Protein AF-A0A4Y2IKS1-F1 (afdb_monomer)

Secondary structure (DSSP, 8-state):
------HHHHHHHHHHHHHHHHHHHS-SS------PPPTT--HHHHHHHHHHHHHHHHHHHS--HHHHHHHHHHHHHHHHHHHHHHHHHHHHHHHT--TT--HHHHHHTTS-HHHHHHHS---HHHH--SSHHHHHHHHHHHHHHHHHHHS-SS---------TT--HHHHHHHHHHHHHHHHHHHS--HHHHHHHHHHHHHHHHHTT-

Foldseek 3Di:
DDDPPDVVNVVVVVVVVVVVVCPVPPPPDDPPQDPDDDQLCDPQLVVLVVQLVVLVVVCVVPVDPVSVVSNVVSVVSSVVSSVVSVVVSVVVVVVVDDPPQDPVNVQVVVWPVVQLCVQLDQDPVLQPDPDNVSSVVSNVVSNVVSCVSTRDPDDPPPPPPQDPLCDPQLVVLVVQLVVLVVVCVVPVDPVSVVSNVVSVVSSVVSSVD

Sequence (209 aa):
MVRTADITEAVQNVVDCLRDAADNTIPKCSPRLRKVRRPWWNEACRDSRRGEKKRWNIFRRYPTTENHVAFKRSKALARCIRRRSQRESWINFVSSITSSTSSKQLWTKRADWGSFMQLADITESMVSTADITEAVQNVVDCLNNAAENTIPKCSPRLRKFRRPWWNVACRDSRREEKRLWNIFRRYPTTENHVAFKRAKALARRIRRR

pLDDT: mean 80.33, std 14.25, range [37.91, 97.62]

Organism: Araneus ventricosus (NCBI:txid182803)

Structure (mmCIF, N/CA/C/O backbone):
data_AF-A0A4Y2IKS1-F1
#
_entry.id   AF-A0A4Y2IKS1-F1
#
loop_
_atom_site.group_PDB
_atom_site.id
_atom_site.type_symbol
_atom_site.label_atom_id
_atom_site.label_alt_id
_atom_site.label_comp_id
_atom_site.label_asym_id
_atom_site.label_entity_id
_atom_site.label_seq_id
_atom_site.pdbx_PDB_ins_code
_atom_site.Cartn_x
_atom_site.Cartn_y
_atom_site.Cartn_z
_atom_site.occupancy
_atom_site.B_iso_or_equiv
_atom_site.auth_seq_id
_atom_site.auth_comp_id
_atom_site.auth_asym_id
_atom_site.auth_atom_id
_atom_site.pdbx_PDB_model_num
ATOM 1 N N . MET A 1 1 ? 3.436 -29.284 -63.535 1.00 37.91 1 MET A N 1
ATOM 2 C CA . MET A 1 1 ? 2.329 -28.344 -63.258 1.00 37.91 1 MET A CA 1
ATOM 3 C C . MET A 1 1 ? 2.368 -28.008 -61.782 1.00 37.91 1 MET A C 1
ATOM 5 O O . MET A 1 1 ? 2.492 -28.906 -60.959 1.00 37.91 1 MET A O 1
ATOM 9 N N . VAL A 1 2 ? 2.435 -26.711 -61.506 1.00 38.22 2 VAL A N 1
ATOM 10 C CA . VAL A 1 2 ? 2.783 -26.087 -60.227 1.00 38.22 2 VAL A CA 1
ATOM 11 C C . VAL A 1 2 ? 1.759 -26.475 -59.160 1.00 38.22 2 VAL A C 1
ATOM 13 O O . VAL A 1 2 ? 0.573 -26.207 -59.324 1.00 38.22 2 VAL A O 1
ATOM 16 N N . ARG A 1 3 ? 2.216 -27.128 -58.084 1.00 49.38 3 ARG A N 1
ATOM 17 C CA . ARG A 1 3 ? 1.418 -27.304 -56.866 1.00 49.38 3 ARG A CA 1
ATOM 18 C C . ARG A 1 3 ? 1.262 -25.916 -56.259 1.00 49.38 3 ARG A C 1
ATOM 20 O O . ARG A 1 3 ? 2.241 -25.336 -55.805 1.00 49.38 3 ARG A O 1
ATOM 27 N N . THR A 1 4 ? 0.062 -25.363 -56.352 1.00 47.47 4 THR A N 1
ATOM 28 C CA . THR A 1 4 ? -0.316 -24.118 -55.692 1.00 47.47 4 THR A CA 1
ATOM 29 C C . THR A 1 4 ? -0.049 -24.291 -54.202 1.00 47.47 4 THR A C 1
ATOM 31 O O . THR A 1 4 ? -0.711 -25.118 -53.575 1.00 47.47 4 THR A O 1
ATOM 34 N N . ALA A 1 5 ? 0.943 -23.574 -53.662 1.00 56.44 5 ALA A N 1
ATOM 35 C CA . ALA A 1 5 ? 1.048 -23.351 -52.225 1.00 56.44 5 ALA A CA 1
ATOM 36 C C . ALA A 1 5 ? -0.338 -22.885 -51.767 1.00 56.44 5 ALA A C 1
ATOM 38 O O . ALA A 1 5 ? -0.882 -21.910 -52.293 1.00 56.44 5 ALA A O 1
ATOM 39 N N . ASP A 1 6 ? -0.968 -23.732 -50.965 1.00 65.44 6 ASP A N 1
ATOM 40 C CA . ASP A 1 6 ? -2.402 -23.741 -50.740 1.00 65.44 6 ASP A CA 1
ATOM 41 C C . ASP A 1 6 ? -2.793 -22.435 -50.043 1.00 65.44 6 ASP A C 1
ATOM 43 O O . ASP A 1 6 ? -2.102 -21.987 -49.132 1.00 65.44 6 ASP A O 1
ATOM 47 N N . ILE A 1 7 ? -3.882 -21.789 -50.462 1.00 74.12 7 ILE A N 1
ATOM 48 C CA . ILE A 1 7 ? -4.356 -20.520 -49.869 1.00 74.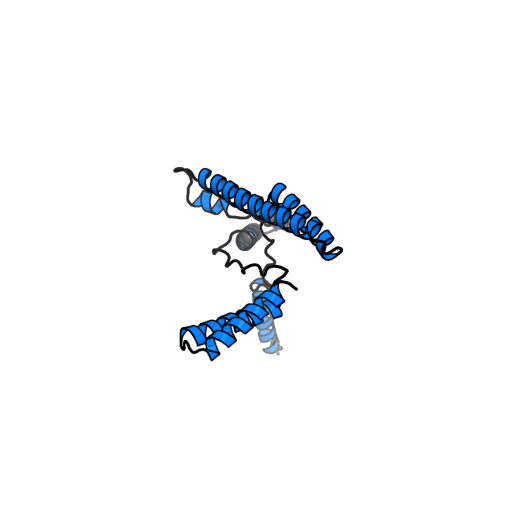12 7 ILE A CA 1
ATOM 49 C C . ILE A 1 7 ? -4.470 -20.657 -48.340 1.00 74.12 7 ILE A C 1
ATOM 51 O O . ILE A 1 7 ? -4.231 -19.711 -47.589 1.00 74.12 7 ILE A O 1
ATOM 55 N N . THR A 1 8 ? -4.760 -21.872 -47.887 1.00 76.19 8 THR A N 1
ATOM 56 C CA . THR A 1 8 ? -4.776 -22.312 -46.496 1.00 76.19 8 THR A CA 1
ATOM 57 C C . THR A 1 8 ? -3.448 -22.082 -45.762 1.00 76.19 8 THR A C 1
ATOM 59 O O . THR A 1 8 ? -3.459 -21.622 -44.623 1.00 76.19 8 THR A O 1
ATOM 62 N N . GLU A 1 9 ? -2.304 -22.327 -46.404 1.00 79.88 9 GLU A N 1
ATOM 63 C CA . GLU A 1 9 ? -0.960 -22.105 -45.851 1.00 79.88 9 GLU A CA 1
ATOM 64 C C . GLU A 1 9 ? -0.672 -20.607 -45.675 1.00 79.88 9 GLU A C 1
ATOM 66 O O . GLU A 1 9 ? -0.189 -20.172 -44.630 1.00 79.88 9 GLU A O 1
ATOM 71 N N . ALA A 1 10 ? -1.061 -19.786 -46.655 1.00 73.19 10 ALA A N 1
ATOM 72 C CA . ALA A 1 10 ? -0.919 -18.334 -46.568 1.00 73.19 10 ALA A CA 1
ATOM 73 C C . ALA A 1 10 ? -1.790 -17.731 -45.450 1.00 73.19 10 ALA A C 1
ATOM 75 O O . ALA A 1 10 ? -1.334 -16.859 -44.708 1.00 73.19 10 ALA A O 1
ATOM 76 N N . VAL A 1 11 ? -3.026 -18.215 -45.289 1.00 80.19 11 VAL A N 1
ATOM 77 C CA . VAL A 1 11 ? -3.920 -17.790 -44.200 1.00 80.19 11 VAL A CA 1
ATOM 78 C C . VAL A 1 11 ? -3.363 -18.209 -42.840 1.00 80.19 11 VAL A C 1
ATOM 80 O O . VAL A 1 11 ? -3.375 -17.404 -41.908 1.00 80.19 11 VAL A O 1
ATOM 83 N N . GLN A 1 12 ? -2.837 -19.430 -42.729 1.00 82.12 12 GLN A N 1
ATOM 84 C CA . GLN A 1 12 ? -2.257 -19.931 -41.486 1.00 82.12 12 GLN A CA 1
ATOM 85 C C . GLN A 1 12 ? -1.041 -19.096 -41.059 1.00 82.12 12 GLN A C 1
ATOM 87 O O . GLN A 1 12 ? -0.980 -18.657 -39.912 1.00 82.12 12 GLN A O 1
ATOM 92 N N . ASN A 1 13 ? -0.164 -18.747 -42.004 1.00 77.44 13 ASN A N 1
ATOM 93 C CA . ASN A 1 13 ? 0.991 -17.885 -41.747 1.00 77.44 13 ASN A CA 1
ATOM 94 C C . ASN A 1 13 ? 0.591 -16.494 -41.228 1.00 77.44 13 ASN A C 1
ATOM 96 O O . ASN A 1 13 ? 1.212 -15.974 -40.303 1.00 77.44 13 ASN A O 1
ATOM 100 N N . VAL A 1 14 ? -0.470 -15.889 -41.773 1.00 74.81 14 VAL A N 1
ATOM 101 C CA . VAL A 1 14 ? -0.968 -14.584 -41.296 1.00 74.81 14 VAL A CA 1
ATOM 102 C C . VAL A 1 14 ? -1.561 -14.692 -39.889 1.00 74.81 14 VAL A C 1
ATOM 104 O O . VAL A 1 14 ? -1.324 -13.821 -39.049 1.00 74.81 14 VAL A O 1
ATOM 107 N N . VAL A 1 15 ? -2.320 -15.755 -39.612 1.00 88.25 15 VAL A N 1
ATOM 108 C CA . VAL A 1 15 ? -2.907 -15.999 -38.287 1.00 88.25 15 VAL A CA 1
ATOM 109 C C . VAL A 1 15 ? -1.821 -16.216 -37.238 1.00 88.25 15 VAL A C 1
ATOM 111 O O . VAL A 1 15 ? -1.923 -15.656 -36.145 1.00 88.25 15 VAL A O 1
ATOM 114 N N . ASP A 1 16 ? -0.781 -16.977 -37.568 1.00 84.94 16 ASP A N 1
ATOM 115 C CA . ASP A 1 16 ? 0.324 -17.247 -36.652 1.00 84.94 16 ASP A CA 1
ATOM 116 C C . ASP A 1 16 ? 1.171 -15.990 -36.419 1.00 84.94 16 ASP A C 1
ATOM 118 O O . ASP A 1 16 ? 1.442 -15.661 -35.268 1.00 84.94 16 ASP A O 1
ATOM 122 N N . CYS A 1 17 ? 1.431 -15.177 -37.452 1.00 85.62 17 CYS A N 1
ATOM 123 C CA . CYS A 1 17 ? 2.070 -13.866 -37.281 1.00 85.62 17 CYS A CA 1
ATOM 124 C C . CYS A 1 17 ? 1.276 -12.933 -36.353 1.00 85.62 17 CYS A C 1
ATOM 126 O O . CYS A 1 17 ? 1.853 -12.248 -35.509 1.00 85.62 17 CYS A O 1
ATOM 128 N N . LEU A 1 18 ? -0.052 -12.885 -36.495 1.00 78.19 18 LEU A N 1
ATOM 129 C CA . LEU A 1 18 ? -0.907 -12.056 -35.641 1.00 78.19 18 LEU A CA 1
ATOM 130 C C . LEU A 1 18 ? -0.970 -12.585 -34.206 1.00 78.19 18 LEU A C 1
ATOM 132 O O . LEU A 1 18 ? -1.005 -11.792 -33.264 1.00 78.19 18 LEU A O 1
ATOM 136 N N . ARG A 1 19 ? -0.980 -13.910 -34.032 1.00 81.06 19 ARG A N 1
ATOM 137 C CA . ARG A 1 19 ? -0.966 -14.553 -32.717 1.00 81.06 19 ARG A CA 1
ATOM 138 C C . ARG A 1 19 ? 0.365 -14.314 -32.007 1.00 81.06 19 ARG A C 1
ATOM 140 O O . ARG A 1 19 ? 0.338 -13.918 -30.846 1.00 81.06 19 ARG A O 1
ATOM 147 N N . ASP A 1 20 ? 1.485 -14.447 -32.709 1.00 80.00 20 ASP A N 1
ATOM 148 C CA . ASP A 1 20 ? 2.819 -14.158 -32.177 1.00 80.00 20 ASP A CA 1
ATOM 149 C C . ASP A 1 20 ? 2.976 -12.673 -31.838 1.00 80.00 20 ASP A C 1
ATOM 151 O O . ASP A 1 20 ? 3.425 -12.323 -30.746 1.00 80.00 20 ASP A O 1
ATOM 155 N N . ALA A 1 21 ? 2.531 -11.769 -32.717 1.00 75.19 21 ALA A N 1
ATOM 156 C CA . ALA A 1 21 ? 2.537 -10.335 -32.435 1.00 75.19 21 ALA A CA 1
ATOM 157 C C . ALA A 1 21 ? 1.681 -9.990 -31.203 1.00 75.19 21 ALA A C 1
ATOM 159 O O . ALA A 1 21 ? 2.098 -9.196 -30.356 1.00 75.19 21 ALA A O 1
ATOM 160 N N . ALA A 1 22 ? 0.500 -10.599 -31.066 1.00 73.00 22 ALA A N 1
ATOM 161 C CA . ALA A 1 22 ? -0.373 -10.403 -29.914 1.00 73.00 22 ALA A CA 1
ATOM 162 C C . ALA A 1 22 ? 0.235 -10.972 -28.623 1.00 73.00 22 ALA A C 1
ATOM 164 O O . ALA A 1 22 ? 0.192 -10.309 -27.589 1.00 73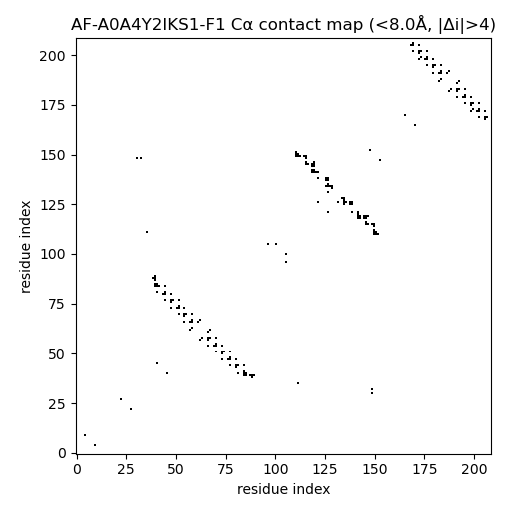.00 22 ALA A O 1
ATOM 165 N N . ASP A 1 23 ? 0.839 -12.157 -28.675 1.00 73.62 23 ASP A N 1
ATOM 166 C CA . ASP A 1 23 ? 1.461 -12.801 -27.518 1.00 73.62 23 ASP A CA 1
ATOM 167 C C . ASP A 1 23 ? 2.699 -12.047 -27.017 1.00 73.62 23 ASP A C 1
ATOM 169 O O . ASP A 1 23 ? 2.937 -12.003 -25.806 1.00 73.62 23 ASP A O 1
ATOM 173 N N . ASN A 1 24 ? 3.430 -11.395 -27.924 1.00 70.50 24 ASN A N 1
ATOM 174 C CA . ASN A 1 24 ? 4.592 -10.570 -27.597 1.00 70.50 24 ASN A CA 1
ATOM 175 C C . ASN A 1 24 ? 4.220 -9.171 -27.077 1.00 70.50 24 ASN A C 1
ATOM 177 O O . ASN A 1 24 ? 4.947 -8.602 -26.264 1.00 70.50 24 ASN A O 1
ATOM 181 N N . THR A 1 25 ? 3.091 -8.600 -27.512 1.00 65.81 25 THR A N 1
ATOM 182 C CA . THR A 1 25 ? 2.723 -7.206 -27.187 1.00 65.81 25 THR A CA 1
ATOM 183 C C . THR A 1 25 ? 1.632 -7.069 -26.126 1.00 65.81 25 THR A C 1
ATOM 185 O O . THR A 1 25 ? 1.552 -6.028 -25.468 1.00 65.81 25 THR A O 1
ATOM 188 N N . ILE A 1 26 ? 0.795 -8.092 -25.917 1.00 74.38 26 ILE A N 1
ATOM 189 C CA . ILE A 1 26 ? -0.332 -8.060 -24.977 1.00 74.38 26 ILE A CA 1
ATOM 190 C C . ILE A 1 26 ? 0.016 -8.893 -23.737 1.00 74.38 26 ILE A C 1
ATOM 192 O O . ILE A 1 26 ? -0.001 -10.125 -23.777 1.00 74.38 26 ILE A O 1
ATOM 196 N N . PRO A 1 27 ? 0.261 -8.260 -22.574 1.00 63.97 27 PRO A N 1
ATOM 197 C CA . PRO A 1 27 ? 0.554 -8.992 -21.351 1.00 63.97 27 PRO A CA 1
ATOM 198 C C . PRO A 1 27 ? -0.630 -9.886 -20.956 1.00 63.97 27 PRO A C 1
ATOM 200 O O . PRO A 1 27 ? -1.683 -9.399 -20.537 1.00 63.97 27 PRO A O 1
ATOM 203 N N . LYS A 1 28 ? -0.436 -11.210 -21.005 1.00 62.62 28 LYS A N 1
ATOM 204 C CA . LYS A 1 28 ? -1.447 -12.225 -20.627 1.00 62.62 28 LYS A CA 1
ATOM 205 C C . LYS A 1 28 ? -1.878 -12.145 -19.155 1.00 62.62 28 LYS A C 1
ATOM 207 O O . LYS A 1 28 ? -2.835 -12.791 -18.734 1.00 62.62 28 LYS A O 1
ATOM 212 N N . CYS A 1 29 ? -1.177 -11.356 -18.344 1.00 53.69 29 CYS A N 1
ATOM 213 C CA . CYS A 1 29 ? -1.496 -11.085 -16.951 1.00 53.69 29 CYS A CA 1
ATOM 214 C C . CYS A 1 29 ? -1.201 -9.624 -16.606 1.00 53.69 29 CYS A C 1
ATOM 216 O O . CYS A 1 29 ? -0.226 -9.041 -17.072 1.00 53.69 29 CYS A O 1
ATOM 218 N N . SER A 1 30 ? -1.993 -9.045 -15.698 1.00 57.19 30 SER A N 1
ATOM 219 C CA . SER A 1 30 ? -1.620 -7.769 -15.083 1.00 57.19 30 SER A CA 1
ATOM 220 C C . SER A 1 30 ? -0.290 -7.930 -14.329 1.00 57.19 30 SER A C 1
ATOM 222 O O . SER A 1 30 ? -0.190 -8.864 -13.520 1.00 57.19 30 SER A O 1
ATOM 224 N N . PRO A 1 31 ? 0.695 -7.028 -14.509 1.00 57.12 31 PRO A N 1
ATOM 225 C CA . PRO A 1 31 ? 1.955 -7.087 -13.781 1.00 57.12 31 PRO A CA 1
ATOM 226 C C . PRO A 1 31 ? 1.688 -7.181 -12.279 1.00 57.12 31 PRO A C 1
ATOM 228 O O . PRO A 1 31 ? 0.955 -6.365 -11.703 1.00 57.12 31 PRO A O 1
ATOM 231 N N . ARG A 1 32 ? 2.267 -8.185 -11.612 1.00 53.72 32 ARG A N 1
ATOM 232 C CA . ARG A 1 32 ? 2.243 -8.270 -10.146 1.00 53.72 32 ARG A CA 1
ATOM 233 C C . ARG A 1 32 ? 3.219 -7.240 -9.590 1.00 53.72 32 ARG A C 1
ATOM 235 O O . ARG A 1 32 ? 4.287 -7.595 -9.103 1.00 53.72 32 ARG A O 1
ATOM 242 N N . LEU A 1 33 ? 2.839 -5.963 -9.646 1.00 52.72 33 LEU A N 1
ATOM 243 C CA . LEU A 1 33 ? 3.633 -4.881 -9.076 1.00 52.72 33 LEU A CA 1
ATOM 244 C C . LEU A 1 33 ? 3.940 -5.214 -7.613 1.00 52.72 33 LEU A C 1
ATOM 246 O O . LEU A 1 33 ? 3.026 -5.394 -6.789 1.00 52.72 33 LEU A O 1
ATOM 250 N N . ARG A 1 34 ? 5.233 -5.321 -7.285 1.00 53.84 34 ARG A N 1
ATOM 251 C CA . ARG A 1 34 ? 5.668 -5.469 -5.897 1.00 53.84 34 ARG A CA 1
ATOM 252 C C . ARG A 1 34 ? 5.094 -4.297 -5.109 1.00 53.84 34 ARG A C 1
ATOM 254 O O . ARG A 1 34 ? 5.097 -3.147 -5.541 1.00 53.84 34 ARG A O 1
ATOM 261 N N . LYS A 1 35 ? 4.543 -4.588 -3.929 1.00 52.06 35 LYS A N 1
ATOM 262 C CA . LYS A 1 35 ? 4.053 -3.533 -3.039 1.00 52.06 35 LYS A CA 1
ATOM 263 C C . LYS A 1 35 ? 5.254 -2.709 -2.590 1.00 52.06 35 LYS A C 1
ATOM 265 O O . LYS A 1 35 ? 5.963 -3.145 -1.684 1.00 52.06 35 LYS A O 1
ATOM 270 N N . VAL A 1 36 ? 5.426 -1.525 -3.177 1.00 53.06 36 VAL A N 1
ATOM 271 C CA . VAL A 1 36 ? 6.408 -0.539 -2.718 1.00 53.06 36 VAL A CA 1
ATOM 272 C C . VAL A 1 36 ? 6.228 -0.360 -1.213 1.00 53.06 36 VAL A C 1
ATOM 274 O O . VAL A 1 36 ? 5.126 -0.071 -0.717 1.00 53.06 36 VAL A O 1
ATOM 277 N N . ARG A 1 37 ? 7.303 -0.622 -0.462 1.00 58.62 37 ARG A N 1
ATOM 278 C CA . ARG A 1 37 ? 7.298 -0.436 0.987 1.00 58.62 37 ARG A CA 1
ATOM 279 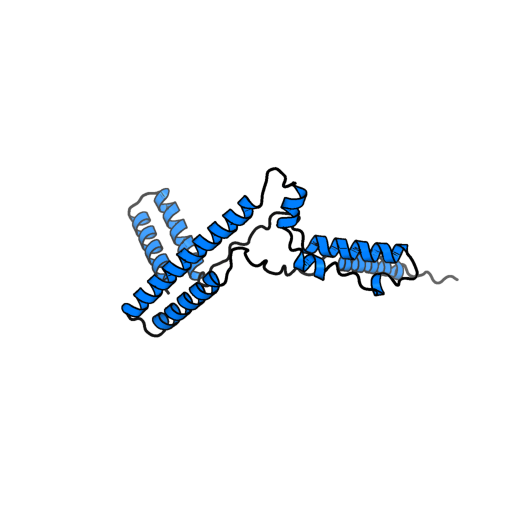C C . ARG A 1 37 ? 7.055 1.042 1.248 1.00 58.62 37 ARG A C 1
ATOM 281 O O . ARG A 1 37 ? 7.695 1.912 0.675 1.00 58.62 37 ARG A O 1
ATOM 288 N N . ARG A 1 38 ? 6.072 1.329 2.097 1.00 69.94 38 ARG A N 1
ATOM 289 C CA . ARG A 1 38 ? 5.726 2.705 2.457 1.00 69.94 38 ARG A CA 1
ATOM 290 C C . ARG A 1 38 ? 6.960 3.346 3.109 1.00 69.94 38 ARG A C 1
ATOM 292 O O . ARG A 1 38 ? 7.404 2.780 4.104 1.00 69.94 38 ARG A O 1
ATOM 299 N N . PRO A 1 39 ? 7.457 4.502 2.634 1.00 73.31 39 PRO A N 1
ATOM 300 C CA . PRO A 1 39 ? 8.670 5.129 3.179 1.00 73.31 39 PRO A CA 1
ATOM 301 C C . PRO A 1 39 ? 8.611 5.388 4.693 1.00 73.31 39 PRO A C 1
ATOM 303 O O . PRO A 1 39 ? 9.605 5.291 5.396 1.00 73.31 39 PRO A O 1
ATOM 306 N N . TRP A 1 40 ? 7.407 5.614 5.224 1.00 81.94 40 TRP A N 1
ATOM 307 C CA . TRP A 1 40 ? 7.152 5.806 6.653 1.00 81.94 40 TRP A CA 1
ATOM 308 C C . TRP A 1 40 ? 7.091 4.516 7.491 1.00 81.94 40 TRP A C 1
ATOM 310 O O . TRP A 1 40 ? 6.851 4.578 8.698 1.00 81.94 40 TRP A O 1
ATOM 320 N N . TRP A 1 41 ? 7.212 3.332 6.882 1.00 84.81 41 TRP A N 1
ATOM 321 C CA . TRP A 1 41 ? 7.100 2.043 7.571 1.00 84.81 41 TRP A CA 1
ATOM 322 C C . TRP A 1 41 ? 8.445 1.597 8.162 1.00 84.81 41 TRP A C 1
ATOM 324 O O . TRP A 1 41 ? 9.210 0.863 7.538 1.00 84.81 41 TRP A O 1
ATOM 334 N N . ASN A 1 42 ? 8.695 2.012 9.401 1.00 87.25 42 ASN A N 1
ATOM 335 C CA . ASN A 1 42 ? 9.919 1.739 10.158 1.00 87.25 42 ASN A CA 1
ATOM 336 C C . ASN A 1 42 ? 9.748 0.614 11.205 1.00 87.25 42 ASN A C 1
ATOM 338 O O . ASN A 1 42 ? 8.675 0.014 11.328 1.00 87.25 42 ASN A O 1
ATOM 342 N N . GLU A 1 43 ? 10.816 0.321 11.954 1.00 88.31 43 GLU A N 1
ATOM 343 C CA . GLU A 1 43 ? 10.821 -0.710 13.005 1.00 88.31 43 GLU A CA 1
ATOM 344 C C . GLU A 1 43 ? 9.808 -0.406 14.117 1.00 88.31 43 GLU A C 1
ATOM 346 O O . GLU A 1 43 ? 8.983 -1.251 14.451 1.00 88.31 43 GLU A O 1
ATOM 351 N N . ALA A 1 44 ? 9.719 0.848 14.571 1.00 90.00 44 ALA A N 1
ATOM 352 C CA . ALA A 1 44 ? 8.727 1.262 15.567 1.00 90.00 44 ALA A CA 1
ATOM 353 C C . ALA A 1 44 ? 7.273 0.962 15.129 1.00 90.00 44 ALA A C 1
ATOM 355 O O . ALA A 1 44 ? 6.425 0.544 15.928 1.00 90.00 44 ALA A O 1
ATOM 356 N N . CYS A 1 45 ? 6.957 1.130 13.838 1.00 89.00 45 CYS A N 1
ATOM 357 C CA . CYS A 1 45 ? 5.664 0.737 13.273 1.00 89.00 45 CYS A CA 1
ATOM 358 C C . CYS A 1 45 ? 5.451 -0.789 13.270 1.00 89.00 45 CYS A C 1
ATOM 360 O O . CYS A 1 45 ? 4.317 -1.244 13.468 1.00 89.00 45 CYS A O 1
ATOM 362 N N . ARG A 1 46 ? 6.507 -1.583 13.044 1.00 91.31 46 ARG A N 1
ATOM 363 C CA . ARG A 1 46 ? 6.453 -3.054 13.102 1.00 91.31 46 ARG A CA 1
ATOM 364 C C . ARG A 1 46 ? 6.228 -3.538 14.528 1.00 91.31 46 ARG A C 1
ATOM 366 O O . ARG A 1 46 ? 5.270 -4.281 14.760 1.00 91.31 46 ARG A O 1
ATOM 373 N N . ASP A 1 47 ? 7.024 -3.057 15.472 1.00 90.81 47 ASP A N 1
ATOM 374 C CA . ASP A 1 47 ? 6.964 -3.474 16.871 1.00 90.81 47 ASP A CA 1
ATOM 375 C C . ASP A 1 47 ? 5.660 -3.072 17.541 1.00 90.81 47 ASP A C 1
ATOM 377 O O . ASP A 1 47 ? 5.001 -3.901 18.171 1.00 90.81 47 ASP A O 1
ATOM 381 N N . SER A 1 48 ? 5.197 -1.840 17.325 1.00 94.56 48 SER A N 1
ATOM 382 C CA . SER A 1 48 ? 3.905 -1.407 17.867 1.00 94.56 48 SER A CA 1
ATOM 383 C C . SER A 1 48 ? 2.734 -2.225 17.313 1.00 94.56 48 SER A C 1
ATOM 385 O O . SER A 1 48 ? 1.805 -2.559 18.054 1.00 94.56 48 SER A O 1
ATOM 387 N N . ARG A 1 49 ? 2.786 -2.631 16.036 1.00 92.00 49 ARG A N 1
ATOM 388 C CA . ARG A 1 49 ? 1.786 -3.523 15.430 1.00 92.00 49 ARG A CA 1
ATOM 389 C C . ARG A 1 49 ? 1.879 -4.949 15.975 1.00 92.00 49 ARG A C 1
ATOM 391 O O . ARG A 1 49 ? 0.838 -5.578 16.181 1.00 92.00 49 ARG A O 1
ATOM 398 N N . ARG A 1 50 ? 3.091 -5.460 16.213 1.00 92.75 50 ARG A N 1
ATOM 399 C CA . ARG A 1 50 ? 3.327 -6.763 16.854 1.00 92.75 50 ARG A CA 1
ATOM 400 C C . ARG A 1 50 ? 2.774 -6.758 18.283 1.00 92.75 50 ARG A C 1
ATOM 402 O O . ARG A 1 50 ? 2.024 -7.664 18.642 1.00 92.75 50 ARG A O 1
ATOM 409 N N . GLY A 1 51 ? 3.034 -5.698 19.047 1.00 92.81 51 GLY A N 1
ATOM 410 C CA . GLY A 1 51 ? 2.504 -5.478 20.394 1.00 92.81 51 GLY A CA 1
ATOM 411 C C . GLY A 1 51 ? 0.976 -5.369 20.433 1.00 92.81 51 GLY A C 1
ATOM 412 O O . GLY A 1 51 ? 0.337 -6.068 21.220 1.00 92.81 51 GLY A O 1
ATOM 413 N N . GLU A 1 52 ? 0.369 -4.575 19.539 1.00 94.56 52 GLU A N 1
ATOM 414 C CA . GLU A 1 52 ? -1.095 -4.497 19.383 1.00 94.56 52 GLU A CA 1
ATOM 415 C C . GLU A 1 52 ? -1.689 -5.888 19.124 1.00 94.56 52 GLU A C 1
ATOM 417 O O . GLU A 1 52 ? -2.664 -6.278 19.770 1.00 94.56 52 GLU A O 1
ATOM 422 N N . LYS A 1 53 ? -1.086 -6.662 18.212 1.00 92.69 53 LYS A N 1
ATOM 423 C CA . LYS A 1 53 ? -1.559 -8.005 17.863 1.00 92.69 53 LYS A CA 1
ATOM 424 C C . LYS A 1 53 ? -1.387 -9.001 19.013 1.00 92.69 53 LYS A C 1
ATOM 426 O O . LYS A 1 53 ? -2.290 -9.800 19.244 1.00 92.69 53 LYS A O 1
ATOM 431 N N . LYS A 1 54 ? -0.288 -8.923 19.772 1.00 95.31 54 LYS A N 1
ATOM 432 C CA . LYS A 1 54 ? -0.069 -9.739 20.977 1.00 95.31 54 LYS A CA 1
ATOM 433 C C . LYS A 1 54 ? -1.161 -9.475 22.017 1.00 95.31 54 LYS A C 1
ATOM 435 O O . LYS A 1 54 ? -1.817 -10.416 22.454 1.00 95.31 54 LYS A O 1
ATOM 440 N N . ARG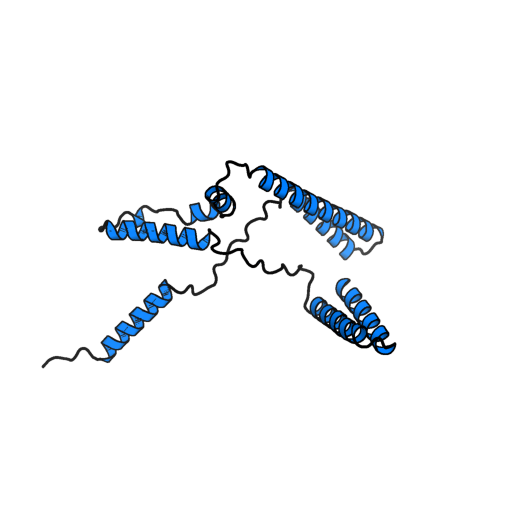 A 1 55 ? -1.428 -8.205 22.349 1.00 95.25 55 ARG A N 1
ATOM 441 C CA . ARG A 1 55 ? -2.486 -7.832 23.310 1.00 95.25 55 ARG A CA 1
ATOM 442 C C . ARG A 1 55 ? -3.888 -8.182 22.811 1.00 95.25 55 ARG A C 1
ATOM 444 O O . ARG A 1 55 ? -4.711 -8.624 23.603 1.00 95.25 55 ARG A O 1
ATOM 451 N N . TRP A 1 56 ? -4.147 -8.053 21.508 1.00 93.44 56 TRP A N 1
ATOM 452 C CA . TRP A 1 56 ? -5.394 -8.523 20.900 1.00 93.44 56 TRP A CA 1
ATOM 453 C C . TRP A 1 56 ? -5.581 -10.030 21.067 1.00 93.44 56 TRP A C 1
ATOM 455 O O . TRP A 1 56 ? -6.655 -10.469 21.458 1.00 93.44 56 TRP A O 1
ATOM 465 N N . ASN A 1 57 ? -4.542 -10.822 20.793 1.00 92.31 57 ASN A N 1
ATOM 466 C CA . ASN A 1 57 ? -4.617 -12.275 20.914 1.00 92.31 57 ASN A CA 1
ATOM 467 C C . ASN A 1 57 ? -4.866 -12.714 22.363 1.00 92.31 57 ASN A C 1
ATOM 469 O O . ASN A 1 57 ? -5.657 -13.630 22.571 1.00 92.31 57 ASN A O 1
ATOM 473 N N . ILE A 1 58 ? -4.236 -12.047 23.338 1.00 91.88 58 ILE A N 1
ATOM 474 C CA . ILE A 1 58 ? -4.469 -12.288 24.771 1.00 91.88 58 ILE A CA 1
ATOM 475 C C . ILE A 1 58 ? -5.921 -11.964 25.129 1.00 91.88 58 ILE A C 1
ATOM 477 O O . ILE A 1 58 ? -6.622 -12.835 25.625 1.00 91.88 58 ILE A O 1
ATOM 481 N N . PHE A 1 59 ? -6.404 -10.761 24.801 1.00 93.31 59 PHE A N 1
ATOM 482 C CA . PHE A 1 59 ? -7.791 -10.364 25.067 1.00 93.31 59 PHE A CA 1
ATOM 483 C C . PHE A 1 59 ? -8.815 -11.282 24.386 1.00 93.31 59 PHE A C 1
ATOM 485 O O . PHE A 1 59 ? -9.830 -11.625 24.978 1.00 93.31 59 PHE A O 1
ATOM 492 N N . ARG A 1 60 ? -8.539 -11.717 23.151 1.00 94.56 60 ARG A N 1
ATOM 493 C CA . ARG A 1 60 ? -9.411 -12.633 22.407 1.00 94.56 60 ARG A CA 1
ATOM 494 C C . ARG A 1 60 ? -9.519 -14.006 23.076 1.00 94.56 60 ARG A C 1
ATOM 496 O O . ARG A 1 60 ? -10.572 -14.620 22.980 1.00 94.56 60 ARG A O 1
ATOM 503 N N . ARG A 1 61 ? -8.437 -14.499 23.690 1.00 91.56 61 ARG A N 1
ATOM 504 C CA . ARG A 1 61 ? -8.431 -15.771 24.434 1.00 91.56 61 ARG A CA 1
ATOM 505 C C . ARG A 1 61 ? -9.036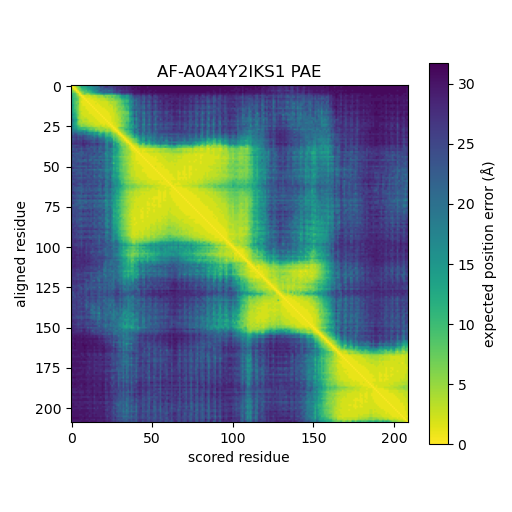 -15.616 25.829 1.00 91.56 61 ARG A C 1
ATOM 507 O O . ARG A 1 61 ? -9.768 -16.492 26.261 1.00 91.56 61 ARG A O 1
ATOM 514 N N . TYR A 1 62 ? -8.758 -14.494 26.490 1.00 91.94 62 TYR A N 1
ATOM 515 C CA . TYR A 1 62 ? -9.147 -14.220 27.872 1.00 91.94 62 TYR A CA 1
ATOM 516 C C . TYR A 1 62 ? -9.793 -12.827 27.978 1.00 91.94 62 TYR A C 1
ATOM 518 O O . TYR A 1 62 ? -9.084 -11.836 28.205 1.00 91.94 62 TYR A O 1
ATOM 526 N N . PRO A 1 63 ? -11.126 -12.722 27.798 1.00 94.81 63 PRO A N 1
ATOM 527 C CA . PRO A 1 63 ? -11.850 -11.448 27.695 1.00 94.81 63 PRO A CA 1
ATOM 528 C C . PRO A 1 63 ? -12.039 -10.691 29.024 1.00 94.81 63 PRO A C 1
ATOM 530 O O . PRO A 1 63 ? -13.147 -10.291 29.369 1.00 94.81 63 PRO A O 1
ATOM 533 N N . THR A 1 64 ? -10.963 -10.453 29.774 1.00 96.38 64 THR A N 1
ATOM 534 C CA . THR A 1 64 ? -10.998 -9.685 31.028 1.00 96.38 64 THR A CA 1
ATOM 535 C C . THR A 1 64 ? -10.954 -8.172 30.778 1.00 96.38 64 THR A C 1
ATOM 537 O O . THR A 1 64 ? -10.465 -7.696 29.744 1.00 96.38 64 THR A O 1
ATOM 540 N N . THR A 1 65 ? -11.438 -7.386 31.746 1.00 96.06 65 THR A N 1
ATOM 541 C CA . THR A 1 65 ? -11.411 -5.912 31.692 1.00 96.06 65 THR A CA 1
ATOM 542 C C . THR A 1 65 ? -9.986 -5.376 31.561 1.00 96.06 65 THR A C 1
ATOM 544 O O . THR A 1 65 ? -9.731 -4.495 30.737 1.00 96.06 65 THR A O 1
ATOM 547 N N . GLU A 1 66 ? -9.039 -5.951 32.302 1.00 97.62 66 GLU A N 1
ATOM 548 C CA . GLU A 1 66 ? -7.623 -5.588 32.236 1.00 97.62 66 GLU A CA 1
ATOM 549 C C . GLU A 1 66 ? -7.040 -5.827 30.835 1.00 97.62 66 GLU A C 1
ATOM 551 O O . GLU A 1 66 ? -6.450 -4.923 30.233 1.00 97.62 66 GLU A O 1
ATOM 556 N N . ASN A 1 67 ? -7.295 -7.002 30.248 1.00 94.69 67 ASN A N 1
ATOM 557 C CA . ASN A 1 67 ? -6.829 -7.336 28.902 1.00 94.69 67 ASN A CA 1
ATOM 558 C C . ASN A 1 67 ? -7.426 -6.404 27.837 1.00 94.69 67 ASN A C 1
ATOM 560 O O . ASN A 1 67 ? -6.735 -5.997 26.895 1.00 94.69 67 ASN A O 1
ATOM 564 N N . HIS A 1 68 ? -8.689 -6.005 28.000 1.00 93.62 68 HIS A N 1
ATOM 565 C CA . HIS A 1 68 ? -9.338 -5.041 27.116 1.00 93.62 68 HIS A CA 1
ATOM 566 C C . HIS A 1 68 ? -8.697 -3.645 27.206 1.00 93.62 68 HIS A C 1
ATOM 568 O O . HIS A 1 68 ? -8.462 -3.003 26.174 1.00 93.62 68 HIS A O 1
ATOM 574 N N . VAL A 1 69 ? -8.378 -3.176 28.418 1.00 97.12 69 VAL A N 1
ATOM 575 C CA . VAL A 1 69 ? -7.677 -1.901 28.647 1.00 97.12 69 VAL A CA 1
ATOM 576 C C . VAL A 1 69 ? -6.265 -1.950 28.060 1.00 97.12 69 VAL A C 1
ATOM 578 O O . VAL A 1 69 ? -5.885 -1.038 27.319 1.00 97.12 69 VAL A O 1
ATOM 581 N N . ALA A 1 70 ? -5.515 -3.028 28.298 1.00 96.50 70 ALA A N 1
ATOM 582 C CA . ALA A 1 70 ? -4.174 -3.219 27.748 1.00 96.50 70 ALA A CA 1
ATOM 583 C C . ALA A 1 70 ? -4.177 -3.205 26.209 1.00 96.50 70 ALA A C 1
ATOM 585 O O . ALA A 1 70 ? -3.381 -2.496 25.587 1.00 96.50 70 ALA A O 1
ATOM 586 N N . PHE A 1 71 ? -5.121 -3.909 25.572 1.00 96.56 71 PHE A N 1
ATOM 587 C CA . PHE A 1 71 ? -5.296 -3.860 24.119 1.00 96.56 71 PHE A CA 1
ATOM 588 C C . PHE A 1 71 ? -5.627 -2.447 23.622 1.00 96.56 71 PHE A C 1
ATOM 590 O O . PHE A 1 71 ? -5.026 -1.983 22.649 1.00 96.56 71 PHE A O 1
ATOM 597 N N . LYS A 1 72 ? -6.546 -1.729 24.284 1.00 97.19 72 LYS A N 1
ATOM 598 C CA . LYS A 1 72 ? -6.886 -0.343 23.924 1.00 97.19 72 LYS A CA 1
ATOM 599 C C . LYS A 1 72 ? -5.675 0.588 24.008 1.00 97.19 72 LYS A C 1
ATOM 601 O O . LYS A 1 72 ? -5.471 1.369 23.076 1.00 97.19 72 LYS A O 1
ATOM 606 N N . ARG A 1 73 ? -4.860 0.473 25.062 1.00 96.88 73 ARG A N 1
ATOM 607 C CA . ARG A 1 73 ? -3.609 1.233 25.229 1.00 96.88 73 ARG A CA 1
ATOM 608 C C . ARG A 1 73 ? -2.634 0.948 24.085 1.00 96.88 73 ARG A C 1
ATOM 610 O O . ARG A 1 73 ? -2.233 1.877 23.386 1.00 96.88 73 ARG A O 1
ATOM 617 N N . SER A 1 74 ? -2.337 -0.323 23.798 1.00 94.56 74 SER A N 1
ATOM 618 C CA . SER A 1 74 ? -1.438 -0.690 22.689 1.00 94.56 74 SER A CA 1
ATOM 619 C C . SER A 1 74 ? -1.969 -0.253 21.322 1.00 94.56 74 SER A C 1
ATOM 621 O O . SER A 1 74 ? -1.206 0.203 20.475 1.00 94.56 74 SER A O 1
ATOM 623 N N . LYS A 1 75 ? -3.285 -0.314 21.107 1.00 94.62 75 LYS A N 1
ATOM 624 C CA . LYS A 1 75 ? -3.927 0.166 19.878 1.00 94.62 75 LYS A CA 1
ATOM 625 C C . LYS A 1 75 ? -3.839 1.684 19.722 1.00 94.62 75 LYS A C 1
ATOM 627 O O . LYS A 1 75 ? -3.680 2.175 18.603 1.00 94.62 75 LYS A O 1
ATOM 632 N N . ALA A 1 76 ? -3.963 2.443 20.811 1.00 94.19 76 ALA A N 1
ATOM 633 C CA . ALA A 1 76 ? -3.765 3.890 20.799 1.00 94.19 76 ALA A CA 1
ATOM 634 C C . ALA A 1 76 ? -2.301 4.243 20.489 1.00 94.19 76 ALA A C 1
ATOM 636 O O . ALA A 1 76 ? -2.048 5.062 19.603 1.00 94.19 76 ALA A O 1
ATOM 637 N N . LEU A 1 77 ? -1.354 3.547 21.122 1.00 95.31 77 LEU A N 1
ATOM 638 C CA . LEU A 1 77 ? 0.082 3.706 20.893 1.00 95.31 77 LEU A CA 1
ATOM 639 C C . LEU A 1 77 ? 0.475 3.398 19.440 1.00 95.31 77 LEU A C 1
ATOM 641 O O . LEU A 1 77 ? 1.074 4.242 18.778 1.00 95.31 77 LEU A O 1
ATOM 645 N N . ALA A 1 78 ? 0.047 2.258 18.890 1.00 93.88 78 ALA A N 1
ATOM 646 C CA . ALA A 1 78 ? 0.301 1.904 17.492 1.00 93.88 78 ALA A CA 1
ATOM 647 C C . ALA A 1 78 ? -0.287 2.936 16.511 1.00 93.88 78 ALA A C 1
ATOM 649 O O . ALA A 1 78 ? 0.297 3.238 15.467 1.00 93.88 78 ALA A O 1
ATOM 650 N N . ARG A 1 79 ? -1.439 3.538 16.843 1.00 93.69 79 ARG A N 1
ATOM 651 C CA . ARG A 1 79 ? -2.007 4.644 16.055 1.00 93.69 79 ARG A CA 1
ATOM 652 C C . ARG A 1 79 ? -1.168 5.917 16.149 1.00 93.69 79 ARG A C 1
ATOM 654 O O . ARG A 1 79 ? -1.055 6.592 15.127 1.00 93.69 79 ARG A O 1
ATOM 661 N N . CYS A 1 80 ? -0.640 6.242 17.328 1.00 95.88 80 CYS A N 1
ATOM 662 C CA . CYS A 1 80 ? 0.226 7.398 17.554 1.00 95.88 80 CYS A CA 1
ATOM 663 C C . CYS A 1 80 ? 1.528 7.263 16.759 1.00 95.88 80 CYS A C 1
ATOM 665 O O . CYS A 1 80 ? 1.789 8.096 15.894 1.00 95.88 80 CYS A O 1
ATOM 667 N N . ILE A 1 81 ? 2.255 6.158 16.950 1.00 92.88 81 ILE A N 1
ATOM 668 C CA . ILE A 1 81 ? 3.520 5.866 16.257 1.00 92.88 81 ILE A CA 1
ATOM 669 C C . ILE A 1 81 ? 3.328 5.929 14.747 1.00 92.88 81 ILE A C 1
ATOM 671 O O . ILE A 1 81 ? 4.034 6.654 14.059 1.00 92.88 81 ILE A O 1
ATOM 675 N N . ARG A 1 82 ? 2.288 5.274 14.221 1.00 90.88 82 ARG A N 1
ATOM 676 C CA . ARG A 1 82 ? 2.013 5.308 12.783 1.00 90.88 82 ARG A CA 1
ATOM 677 C C . ARG A 1 82 ? 1.769 6.723 12.251 1.00 90.88 82 ARG A C 1
ATOM 679 O O . ARG A 1 82 ? 2.201 7.034 11.147 1.00 90.88 82 ARG A O 1
ATOM 686 N N . ARG A 1 83 ? 1.022 7.559 12.982 1.00 91.56 83 ARG A N 1
ATOM 687 C CA . ARG A 1 83 ? 0.774 8.954 12.576 1.00 91.56 83 ARG A CA 1
ATOM 688 C C . ARG A 1 83 ? 2.060 9.775 12.631 1.00 91.56 83 ARG A C 1
ATOM 690 O O . ARG A 1 83 ? 2.306 10.542 11.709 1.00 91.56 83 ARG A O 1
ATOM 697 N N . ARG A 1 84 ? 2.867 9.578 13.676 1.00 91.25 84 ARG A N 1
ATOM 698 C CA . ARG A 1 84 ? 4.165 10.230 13.851 1.00 91.25 84 ARG A CA 1
ATOM 699 C C . ARG A 1 84 ? 5.118 9.873 12.710 1.00 91.25 84 ARG A C 1
ATOM 701 O O . ARG A 1 84 ? 5.541 10.773 12.002 1.00 91.25 84 ARG A O 1
ATOM 708 N N . SER A 1 85 ? 5.321 8.588 12.428 1.00 90.06 85 SER A N 1
ATOM 709 C CA . SER A 1 85 ? 6.224 8.150 11.355 1.00 90.06 85 SER A CA 1
ATOM 710 C C . SER A 1 85 ? 5.754 8.577 9.961 1.00 90.06 85 SER A C 1
ATOM 712 O O . SER A 1 85 ? 6.575 8.891 9.107 1.00 90.06 85 SER A O 1
ATOM 714 N N . GLN A 1 86 ? 4.438 8.650 9.719 1.00 86.75 86 GLN A N 1
ATOM 715 C CA . GLN A 1 86 ? 3.904 9.247 8.485 1.00 86.75 86 GLN A CA 1
ATOM 716 C C . GLN A 1 86 ? 4.255 10.729 8.364 1.00 86.75 86 GLN A C 1
ATOM 718 O O . GLN A 1 86 ? 4.661 11.164 7.291 1.00 86.75 86 GLN A O 1
ATOM 723 N N . ARG A 1 87 ? 4.095 11.489 9.453 1.00 88.69 87 ARG A N 1
ATOM 724 C CA . ARG A 1 87 ? 4.419 12.916 9.495 1.00 88.69 87 ARG A CA 1
ATOM 725 C C . ARG A 1 87 ? 5.915 13.145 9.295 1.00 88.69 87 ARG A C 1
ATOM 727 O O . ARG A 1 87 ? 6.269 13.935 8.437 1.00 88.69 87 ARG A O 1
ATOM 734 N N . GLU A 1 88 ? 6.765 12.444 10.036 1.00 86.81 88 GLU A N 1
ATOM 735 C CA . GLU A 1 88 ? 8.229 12.569 9.950 1.00 86.81 88 GLU A CA 1
ATOM 736 C C . GLU A 1 88 ? 8.738 12.223 8.552 1.00 86.81 88 GLU A C 1
ATOM 738 O O . GLU A 1 88 ? 9.466 12.999 7.949 1.00 86.81 88 GLU A O 1
ATOM 743 N N . SER A 1 89 ? 8.282 11.106 7.979 1.00 86.94 89 SER A N 1
ATOM 744 C CA . SER A 1 89 ? 8.652 10.728 6.613 1.00 86.94 89 SER A CA 1
ATOM 745 C C . SER A 1 89 ? 8.208 11.762 5.576 1.00 86.94 89 SER A C 1
ATOM 747 O O . SER A 1 89 ? 8.934 11.993 4.613 1.00 86.94 89 SER A O 1
ATOM 749 N N . TRP A 1 90 ? 7.034 12.374 5.755 1.00 82.56 90 TRP A N 1
ATOM 750 C CA . TRP A 1 90 ? 6.564 13.430 4.862 1.00 82.56 90 TRP A CA 1
ATOM 751 C C . TRP A 1 90 ? 7.376 14.715 5.017 1.00 82.56 90 TRP A C 1
ATOM 753 O O . TRP A 1 90 ? 7.765 15.298 4.012 1.00 82.56 90 TRP A O 1
ATOM 763 N N . ILE A 1 91 ? 7.677 15.116 6.255 1.00 84.69 91 ILE A N 1
ATOM 764 C CA . ILE A 1 91 ? 8.549 16.260 6.541 1.00 84.69 91 ILE A CA 1
ATOM 765 C C . ILE A 1 91 ? 9.908 16.040 5.878 1.00 84.69 91 ILE A C 1
ATOM 767 O O . ILE A 1 91 ? 10.313 16.875 5.086 1.00 84.69 91 ILE A O 1
ATOM 771 N N . ASN A 1 92 ? 10.547 14.887 6.087 1.00 84.81 92 ASN A N 1
ATOM 772 C CA . ASN A 1 92 ? 11.845 14.579 5.484 1.00 84.81 92 ASN A CA 1
ATOM 773 C C . ASN A 1 92 ? 11.804 14.626 3.949 1.00 84.81 92 ASN A C 1
ATOM 775 O O . ASN A 1 92 ? 12.729 15.133 3.321 1.00 84.81 92 ASN A O 1
ATOM 779 N N . PHE A 1 93 ? 10.728 14.121 3.334 1.00 84.25 93 PHE A N 1
ATOM 780 C CA . PHE A 1 93 ? 10.553 14.196 1.884 1.00 84.25 93 PHE A CA 1
ATOM 781 C C . PHE A 1 93 ? 10.461 15.646 1.401 1.00 84.25 93 PHE A C 1
ATOM 783 O O . PHE A 1 93 ? 11.198 16.022 0.492 1.00 84.25 93 PHE A O 1
ATOM 790 N N . VAL A 1 94 ? 9.606 16.459 2.027 1.00 82.44 94 VAL A N 1
ATOM 791 C CA . VAL A 1 94 ? 9.423 17.873 1.668 1.00 82.44 94 VAL A CA 1
ATOM 792 C C . VAL A 1 94 ? 10.697 18.676 1.923 1.00 82.44 94 VAL A C 1
ATOM 794 O O . VAL A 1 94 ? 11.114 19.421 1.049 1.00 82.44 94 VAL A O 1
ATOM 797 N N . SER A 1 95 ? 11.370 18.467 3.056 1.00 84.19 95 SER A N 1
ATOM 798 C CA . SER A 1 95 ? 12.657 19.097 3.372 1.00 84.19 95 SER A CA 1
ATOM 799 C C . SER A 1 95 ? 13.765 18.724 2.383 1.00 84.19 95 SER A C 1
ATOM 801 O O . SER A 1 95 ? 14.712 19.482 2.223 1.00 84.19 95 SER A O 1
ATOM 803 N N . SER A 1 96 ? 13.653 17.582 1.694 1.00 81.19 96 SER A N 1
ATOM 804 C CA . SER A 1 96 ? 14.592 17.195 0.635 1.00 81.19 96 SER A CA 1
ATOM 805 C C . SER A 1 96 ? 14.347 17.901 -0.707 1.00 81.19 96 SER A C 1
ATOM 807 O O . SER A 1 96 ? 15.122 17.688 -1.642 1.00 81.19 96 SER A O 1
ATOM 809 N N . ILE A 1 97 ? 13.252 18.657 -0.843 1.00 86.50 97 ILE A N 1
ATOM 810 C CA . ILE A 1 97 ? 12.922 19.444 -2.034 1.00 86.50 97 ILE A CA 1
ATOM 811 C C . ILE A 1 97 ? 13.393 20.875 -1.773 1.00 86.50 97 ILE A C 1
ATOM 813 O O . ILE A 1 97 ? 12.785 21.621 -1.011 1.00 86.50 97 ILE A O 1
ATOM 817 N N . THR A 1 98 ? 14.501 21.239 -2.401 1.00 86.69 98 THR A N 1
ATOM 818 C CA . THR A 1 98 ? 15.094 22.582 -2.366 1.00 86.69 98 THR A CA 1
ATOM 819 C C . THR A 1 98 ? 14.703 23.379 -3.612 1.00 86.69 98 THR A C 1
ATOM 821 O O . THR A 1 98 ? 14.208 22.813 -4.586 1.00 86.69 98 THR A O 1
ATOM 824 N N . SER A 1 99 ? 14.987 24.686 -3.630 1.00 82.38 99 SER A N 1
ATOM 825 C CA . SER A 1 99 ? 14.822 25.539 -4.823 1.00 82.38 99 SER A CA 1
ATOM 826 C C . SER A 1 99 ? 15.623 25.051 -6.038 1.00 82.38 99 SER A C 1
ATOM 828 O O . SER A 1 99 ? 15.228 25.292 -7.172 1.00 82.38 99 SER A O 1
ATOM 830 N N . SER A 1 100 ? 16.715 24.319 -5.807 1.00 84.75 100 SER A N 1
ATOM 831 C CA . SER A 1 100 ? 17.544 23.687 -6.837 1.00 84.75 100 SER A CA 1
ATOM 832 C C . SER A 1 100 ? 17.045 22.309 -7.296 1.00 84.75 100 SER A C 1
ATOM 834 O O . SER A 1 100 ? 17.637 21.712 -8.193 1.00 84.75 100 SER A O 1
ATOM 836 N N . THR A 1 101 ? 15.974 21.771 -6.700 1.00 81.12 101 THR A N 1
ATOM 837 C CA . THR A 1 101 ? 15.440 20.457 -7.081 1.00 81.12 101 THR A CA 1
ATOM 838 C C . THR A 1 101 ? 14.663 20.566 -8.391 1.00 81.12 101 THR A C 1
ATOM 840 O O . THR A 1 101 ? 13.545 21.073 -8.429 1.00 81.12 101 THR A O 1
ATOM 843 N N . SER A 1 102 ? 15.240 20.046 -9.474 1.00 80.50 102 SER A N 1
ATOM 844 C CA . SER A 1 102 ? 14.587 20.021 -10.787 1.00 80.50 102 SER A CA 1
ATOM 845 C C . SER A 1 102 ? 13.401 19.048 -10.832 1.00 80.50 102 SER A C 1
ATOM 847 O O . SER A 1 102 ? 13.364 18.036 -10.120 1.00 80.50 102 SER A O 1
ATOM 849 N N . SER A 1 103 ? 12.459 19.283 -11.753 1.00 72.50 103 SER A N 1
ATOM 850 C CA . SER A 1 103 ? 11.341 18.365 -12.017 1.00 72.50 103 SER A CA 1
ATOM 851 C C . SER A 1 103 ? 11.820 16.938 -12.302 1.00 72.50 103 SER A C 1
ATOM 853 O O . SER A 1 103 ? 11.216 15.981 -11.818 1.00 72.50 103 SER A O 1
ATOM 855 N N . LYS A 1 104 ? 12.948 16.787 -13.014 1.00 70.44 104 LYS A N 1
ATOM 856 C CA . LYS A 1 104 ? 13.578 15.489 -13.293 1.00 70.44 104 LYS A CA 1
ATOM 857 C C . LYS A 1 104 ? 13.926 14.756 -11.995 1.00 70.44 104 LYS A C 1
ATOM 859 O O . LYS A 1 104 ? 13.467 13.638 -11.795 1.00 70.44 104 LYS A O 1
ATOM 864 N N . GLN A 1 105 ? 14.635 15.409 -11.073 1.00 69.50 105 GLN A N 1
ATOM 865 C CA . GLN A 1 105 ? 15.028 14.819 -9.785 1.00 69.50 105 GLN A CA 1
ATOM 866 C C . GLN A 1 105 ? 13.826 14.444 -8.904 1.00 69.50 105 GLN A C 1
ATOM 868 O O . GLN A 1 105 ? 13.872 13.453 -8.175 1.00 69.50 105 GLN A O 1
ATOM 873 N N . LE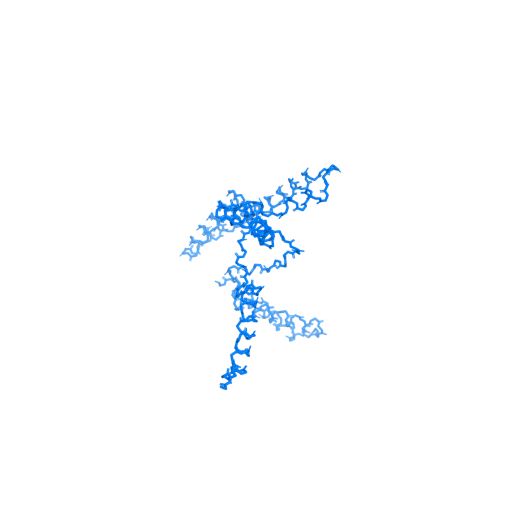U A 1 106 ? 12.729 15.199 -8.982 1.00 70.44 106 LEU A N 1
ATOM 874 C CA . LEU A 1 106 ? 11.480 14.900 -8.276 1.00 70.44 106 LEU A CA 1
ATOM 875 C C . LEU A 1 106 ? 10.820 13.603 -8.768 1.00 70.44 106 LEU A C 1
ATOM 877 O O . LEU A 1 106 ? 10.387 12.783 -7.954 1.00 70.44 106 LEU A O 1
ATOM 881 N N . TRP A 1 107 ? 10.779 13.392 -10.086 1.00 66.88 107 TRP A N 1
ATOM 882 C CA . TRP A 1 107 ? 10.283 12.150 -10.686 1.00 66.88 107 TRP A CA 1
ATOM 883 C C . TRP A 1 107 ? 11.205 10.967 -10.392 1.00 66.88 107 TRP A C 1
ATOM 885 O O . TRP A 1 107 ? 10.720 9.894 -10.030 1.00 66.88 107 TRP A O 1
ATOM 895 N N . THR A 1 108 ? 12.523 11.186 -10.420 1.00 64.94 108 THR A N 1
ATOM 896 C CA . THR A 1 108 ? 13.528 10.205 -9.992 1.00 64.94 108 THR A CA 1
ATOM 897 C C . THR A 1 108 ? 13.278 9.766 -8.548 1.00 64.94 108 THR A C 1
ATOM 899 O O . THR A 1 108 ? 13.199 8.575 -8.281 1.00 64.94 108 THR A O 1
ATOM 902 N N . LYS A 1 109 ? 13.019 10.678 -7.605 1.00 68.25 109 LYS A N 1
ATOM 903 C CA . LYS A 1 109 ? 12.727 10.313 -6.201 1.00 68.25 109 LYS A CA 1
ATOM 904 C C . LYS A 1 109 ? 11.459 9.455 -6.009 1.00 68.25 109 LYS A C 1
ATOM 906 O O . LYS A 1 109 ? 11.254 8.917 -4.922 1.00 68.25 109 LYS A O 1
ATOM 911 N N . ARG A 1 110 ? 10.591 9.338 -7.022 1.00 66.88 110 ARG A N 1
ATOM 912 C CA . ARG A 1 110 ? 9.321 8.591 -6.970 1.00 66.88 110 ARG A CA 1
ATOM 913 C C . ARG A 1 110 ? 9.398 7.189 -7.590 1.00 66.88 110 ARG A C 1
ATOM 915 O O . ARG A 1 110 ? 8.541 6.363 -7.270 1.00 66.88 110 ARG A O 1
ATOM 922 N N . ALA A 1 111 ? 10.367 6.937 -8.467 1.00 65.62 111 ALA A N 1
ATOM 923 C CA . ALA A 1 111 ? 10.553 5.651 -9.136 1.00 65.62 111 ALA A CA 1
ATOM 924 C C . ALA A 1 111 ? 11.239 4.618 -8.219 1.00 65.62 111 ALA A C 1
ATOM 926 O O . ALA A 1 111 ? 12.022 4.973 -7.335 1.00 65.62 111 ALA A O 1
ATOM 927 N N . ASP A 1 112 ? 10.937 3.332 -8.418 1.00 67.81 112 ASP A N 1
ATOM 928 C CA . ASP A 1 112 ? 11.583 2.225 -7.698 1.00 67.81 112 ASP A CA 1
ATOM 929 C C . ASP A 1 112 ? 12.887 1.833 -8.411 1.00 67.81 112 ASP A C 1
ATOM 931 O O . ASP A 1 112 ? 12.939 0.853 -9.154 1.00 67.81 112 ASP A O 1
ATOM 935 N N . TRP A 1 113 ? 13.942 2.629 -8.206 1.00 69.88 113 TRP A N 1
ATOM 936 C CA . TRP A 1 113 ? 15.239 2.414 -8.864 1.00 69.88 113 TRP A CA 1
ATOM 937 C C . TRP A 1 113 ? 15.893 1.083 -8.511 1.00 69.88 113 TRP A C 1
ATOM 939 O O . TRP A 1 113 ? 16.584 0.517 -9.347 1.00 69.88 113 TRP A O 1
ATOM 949 N N . GLY A 1 114 ? 15.644 0.551 -7.311 1.00 73.50 114 GLY A N 1
ATOM 950 C CA . GLY A 1 114 ? 16.164 -0.762 -6.927 1.00 73.50 114 GLY A CA 1
ATOM 951 C C . GLY A 1 114 ? 15.586 -1.877 -7.797 1.00 73.50 114 GLY A C 1
ATOM 952 O O . GLY A 1 114 ? 16.313 -2.769 -8.218 1.00 73.50 114 GLY A O 1
ATOM 953 N N . SER A 1 115 ? 14.292 -1.798 -8.115 1.00 73.56 115 SER A N 1
ATOM 954 C CA . SER A 1 115 ? 13.659 -2.733 -9.050 1.00 73.56 115 SER A CA 1
ATOM 955 C C . SER A 1 115 ? 14.038 -2.442 -10.505 1.00 73.56 115 SER A C 1
ATOM 957 O O . SER A 1 115 ? 14.165 -3.380 -11.282 1.00 73.56 115 SER A O 1
ATOM 959 N N . PHE A 1 116 ? 14.244 -1.171 -10.875 1.00 76.88 116 PHE A N 1
ATOM 960 C CA . PHE A 1 116 ? 14.701 -0.801 -12.220 1.00 76.88 116 PHE A CA 1
ATOM 961 C C . PHE A 1 116 ? 16.083 -1.379 -12.505 1.00 76.88 116 PHE A C 1
ATOM 963 O O . PHE A 1 116 ? 16.241 -2.055 -13.506 1.00 76.88 116 PHE A O 1
ATOM 970 N N . MET A 1 117 ? 17.047 -1.207 -11.596 1.00 76.94 117 MET A N 1
ATOM 971 C CA . MET A 1 117 ? 18.405 -1.734 -11.766 1.00 76.94 117 MET A CA 1
ATOM 972 C C . MET A 1 117 ? 18.444 -3.261 -11.897 1.00 76.94 117 MET A C 1
ATOM 974 O O . MET A 1 117 ? 19.291 -3.776 -12.606 1.00 76.94 117 MET A O 1
ATOM 978 N N . GLN A 1 118 ? 17.527 -3.983 -11.243 1.00 77.44 118 GLN A N 1
ATOM 979 C CA . GLN A 1 118 ? 17.431 -5.442 -11.383 1.00 77.44 118 GLN A CA 1
ATOM 980 C C . GLN A 1 118 ? 16.816 -5.886 -12.714 1.00 77.44 118 GLN A C 1
ATOM 982 O O . GLN A 1 118 ? 17.095 -6.986 -13.170 1.00 77.44 118 GLN A O 1
ATOM 987 N N . LEU A 1 119 ? 15.923 -5.080 -13.294 1.00 76.25 119 LEU A N 1
ATOM 988 C CA . LEU A 1 119 ? 15.234 -5.400 -14.548 1.00 76.25 119 LEU A CA 1
ATOM 989 C C . LEU A 1 119 ? 15.967 -4.861 -15.779 1.00 76.25 119 LEU A C 1
ATOM 991 O O . LEU A 1 119 ? 15.785 -5.396 -16.861 1.00 76.25 119 LEU A O 1
ATOM 995 N N . ALA A 1 120 ? 16.759 -3.806 -15.605 1.00 82.19 120 ALA A N 1
ATOM 996 C CA . ALA A 1 120 ? 17.582 -3.163 -16.623 1.00 82.19 120 ALA A CA 1
ATOM 997 C C . ALA A 1 120 ? 18.986 -3.786 -16.717 1.00 82.19 120 ALA A C 1
ATOM 999 O O . ALA A 1 120 ? 19.897 -3.149 -17.244 1.00 82.19 120 ALA A O 1
ATOM 1000 N N . ASP A 1 121 ? 19.183 -4.976 -16.147 1.00 82.19 121 ASP A N 1
ATOM 1001 C CA . ASP A 1 121 ? 20.481 -5.640 -16.134 1.00 82.19 121 ASP A CA 1
ATOM 1002 C C . ASP A 1 121 ? 20.796 -6.172 -17.537 1.00 82.19 121 ASP A C 1
ATOM 1004 O O . ASP A 1 121 ? 20.054 -6.985 -18.094 1.00 82.19 121 ASP A O 1
ATOM 1008 N N . ILE A 1 122 ? 21.868 -5.656 -18.136 1.00 81.81 122 ILE A N 1
ATOM 1009 C CA . ILE A 1 122 ? 22.277 -6.020 -19.493 1.00 81.81 122 ILE A CA 1
ATOM 1010 C C . ILE A 1 122 ? 23.198 -7.226 -19.376 1.00 81.81 122 ILE A C 1
ATOM 1012 O O . ILE A 1 122 ? 24.310 -7.125 -18.861 1.00 81.81 122 ILE A O 1
ATOM 1016 N N . THR A 1 123 ? 22.732 -8.373 -19.859 1.00 83.44 123 THR A N 1
ATOM 1017 C CA . THR A 1 123 ? 23.538 -9.597 -19.860 1.00 83.44 123 THR A CA 1
ATOM 1018 C C . THR A 1 123 ? 24.440 -9.655 -21.088 1.00 83.44 123 THR A C 1
ATOM 1020 O O . THR A 1 123 ? 24.097 -9.132 -22.147 1.00 83.44 123 THR A O 1
ATOM 1023 N N . GLU A 1 124 ? 25.576 -10.341 -20.968 1.00 80.12 124 GLU A N 1
ATOM 1024 C CA . GLU A 1 124 ? 26.536 -10.533 -22.064 1.00 80.12 124 GLU A CA 1
ATOM 1025 C C . GLU A 1 124 ? 25.861 -11.121 -23.315 1.00 80.12 124 GLU A C 1
ATOM 1027 O O . GLU A 1 124 ? 26.025 -10.603 -24.415 1.00 80.12 124 GLU A O 1
ATOM 1032 N N . SER A 1 125 ? 24.959 -12.090 -23.124 1.00 78.75 125 SER A N 1
ATOM 1033 C CA . SER A 1 125 ? 24.184 -12.711 -24.206 1.00 78.75 125 SER A CA 1
ATOM 1034 C C . SER A 1 125 ? 23.319 -11.743 -25.025 1.00 78.75 125 SER A C 1
ATOM 1036 O O . SER A 1 125 ? 23.023 -12.032 -26.178 1.00 78.75 125 SER A O 1
ATOM 1038 N N . MET A 1 126 ? 22.936 -10.591 -24.462 1.00 72.00 126 MET A N 1
ATOM 1039 C CA . MET A 1 126 ? 22.144 -9.575 -25.169 1.00 72.00 126 MET A CA 1
ATOM 1040 C C . MET A 1 126 ? 22.996 -8.708 -26.099 1.00 72.00 126 MET A C 1
ATOM 1042 O O . MET A 1 126 ? 22.447 -8.045 -26.974 1.00 72.00 126 MET A O 1
ATOM 1046 N N . VAL A 1 127 ? 24.317 -8.703 -25.899 1.00 77.94 127 VAL A N 1
ATOM 1047 C CA . VAL A 1 127 ? 25.283 -7.894 -26.656 1.00 77.94 127 VAL A CA 1
ATOM 1048 C C . VAL A 1 127 ? 26.147 -8.770 -27.574 1.00 77.94 127 VAL A C 1
ATOM 1050 O O . VAL A 1 127 ? 26.731 -8.273 -28.530 1.00 77.94 127 VAL A O 1
ATOM 1053 N N . SER A 1 128 ? 26.193 -10.085 -27.337 1.00 79.75 128 SER A N 1
ATOM 1054 C CA . SER A 1 128 ? 26.928 -11.067 -28.146 1.00 79.75 128 SER A CA 1
ATOM 1055 C C . SER A 1 128 ? 26.183 -11.544 -29.409 1.00 79.75 128 SER A C 1
ATOM 1057 O O . SER A 1 128 ? 26.354 -12.693 -29.818 1.00 79.75 128 SER A O 1
ATOM 1059 N N . THR A 1 129 ? 25.346 -10.709 -30.031 1.00 77.56 129 THR A N 1
ATOM 1060 C CA . THR A 1 129 ? 24.703 -11.042 -31.316 1.00 77.56 129 THR A CA 1
ATOM 1061 C C . THR A 1 129 ? 25.634 -10.732 -32.488 1.00 77.56 129 THR A C 1
ATOM 1063 O O . THR A 1 129 ? 26.492 -9.854 -32.408 1.00 77.56 129 THR A O 1
ATOM 1066 N N . ALA A 1 130 ? 25.478 -11.462 -33.595 1.00 75.25 130 ALA A N 1
ATOM 1067 C CA . ALA A 1 130 ? 26.299 -11.259 -34.792 1.00 75.25 130 ALA A CA 1
ATOM 1068 C C . ALA A 1 130 ? 26.006 -9.917 -35.490 1.00 75.25 130 ALA A C 1
ATOM 1070 O O . ALA A 1 130 ? 26.888 -9.358 -36.140 1.00 75.25 130 ALA A O 1
ATOM 1071 N N . ASP A 1 131 ? 24.783 -9.398 -35.339 1.00 86.50 131 ASP A N 1
ATOM 1072 C CA . ASP A 1 131 ? 24.373 -8.083 -35.828 1.00 86.50 131 ASP A CA 1
ATOM 1073 C C . ASP A 1 131 ? 24.347 -7.057 -34.684 1.00 86.50 131 ASP A C 1
ATOM 1075 O O . ASP A 1 131 ? 23.724 -7.260 -33.636 1.00 86.50 131 ASP A O 1
ATOM 1079 N N . ILE A 1 132 ? 25.014 -5.926 -34.912 1.00 82.19 132 ILE A N 1
ATOM 1080 C CA . ILE A 1 132 ? 25.081 -4.784 -33.994 1.00 82.19 132 ILE A CA 1
ATOM 1081 C C . ILE A 1 132 ? 23.694 -4.151 -33.828 1.00 82.19 132 ILE A C 1
ATOM 1083 O O . ILE A 1 132 ? 23.350 -3.688 -32.741 1.00 82.19 132 ILE A O 1
ATOM 1087 N N . THR A 1 133 ? 22.882 -4.142 -34.886 1.00 83.81 133 THR A N 1
ATOM 1088 C CA . THR A 1 133 ? 21.530 -3.567 -34.858 1.00 83.81 133 THR A CA 1
ATOM 1089 C C . THR A 1 133 ? 20.631 -4.354 -33.907 1.00 83.81 133 THR A C 1
ATOM 1091 O O . THR A 1 133 ? 19.902 -3.770 -33.105 1.00 83.81 133 THR A O 1
ATOM 1094 N N . GLU A 1 134 ? 20.750 -5.681 -33.942 1.00 82.00 134 GLU A N 1
ATOM 1095 C CA . GLU A 1 134 ? 20.042 -6.604 -33.057 1.00 82.00 134 GLU A CA 1
ATOM 1096 C C . GLU A 1 134 ? 20.491 -6.450 -31.594 1.00 82.00 134 GLU A C 1
ATOM 1098 O O . GLU A 1 134 ? 19.648 -6.335 -30.703 1.00 82.00 134 GLU A O 1
ATOM 1103 N N . ALA A 1 135 ? 21.800 -6.329 -31.336 1.00 78.62 135 ALA A N 1
ATOM 1104 C CA . ALA A 1 135 ? 22.330 -6.066 -29.992 1.00 78.62 135 ALA A CA 1
ATOM 1105 C C . ALA A 1 135 ? 21.778 -4.757 -29.407 1.00 78.62 135 ALA A C 1
ATOM 1107 O O . ALA A 1 135 ? 21.346 -4.704 -28.252 1.00 78.62 135 ALA A O 1
ATOM 1108 N N . VAL A 1 136 ? 21.768 -3.686 -30.208 1.00 81.94 136 VAL A N 1
ATOM 1109 C CA . VAL A 1 136 ? 21.239 -2.382 -29.789 1.00 81.94 136 VAL A CA 1
ATOM 1110 C C . VAL A 1 136 ? 19.746 -2.481 -29.484 1.00 81.94 136 VAL A C 1
ATOM 1112 O O . VAL A 1 136 ? 19.305 -1.969 -28.453 1.00 81.94 136 VAL A O 1
ATOM 1115 N N . GLN A 1 137 ? 18.976 -3.170 -30.327 1.00 83.44 137 GLN A N 1
ATOM 1116 C CA . GLN A 1 137 ? 17.541 -3.340 -30.125 1.00 83.44 137 GLN A CA 1
ATOM 1117 C C . GLN A 1 137 ? 17.240 -4.133 -28.843 1.00 83.44 137 GLN A C 1
ATOM 1119 O O . GLN A 1 137 ? 16.427 -3.693 -28.030 1.00 83.44 137 GLN A O 1
ATOM 1124 N N . ASN A 1 138 ? 17.981 -5.213 -28.581 1.00 83.25 138 ASN A N 1
ATOM 1125 C CA . ASN A 1 138 ? 17.854 -6.012 -27.359 1.00 83.25 138 ASN A CA 1
ATOM 1126 C C . ASN A 1 138 ? 18.118 -5.192 -26.085 1.00 83.25 138 ASN A C 1
ATOM 1128 O O . ASN A 1 138 ? 17.395 -5.316 -25.091 1.00 83.25 138 ASN A O 1
ATOM 1132 N N . VAL A 1 139 ? 19.128 -4.317 -26.106 1.00 81.06 139 VAL A N 1
ATOM 1133 C CA . VAL A 1 139 ? 19.427 -3.410 -24.986 1.00 81.06 139 VAL A CA 1
ATOM 1134 C C . VAL A 1 139 ? 18.323 -2.367 -24.812 1.00 81.06 139 VAL A C 1
ATOM 1136 O O . VAL A 1 139 ? 17.872 -2.123 -23.689 1.00 81.06 139 VAL A O 1
ATOM 1139 N N . VAL A 1 140 ? 17.858 -1.762 -25.906 1.00 83.31 140 VAL A N 1
ATOM 1140 C CA . VAL A 1 140 ? 16.782 -0.762 -25.880 1.00 83.31 140 VAL A CA 1
ATOM 1141 C C . VAL A 1 140 ? 15.489 -1.366 -25.333 1.00 83.31 140 VAL A C 1
ATOM 1143 O O . VAL A 1 140 ? 14.851 -0.760 -24.469 1.00 83.31 140 VAL A O 1
ATOM 1146 N N . ASP A 1 141 ? 15.132 -2.575 -25.755 1.00 83.69 141 ASP A N 1
ATOM 1147 C CA . ASP A 1 141 ? 13.928 -3.265 -25.295 1.00 83.69 141 ASP A CA 1
ATOM 1148 C C . ASP A 1 141 ? 14.031 -3.690 -23.832 1.00 83.69 141 ASP A C 1
ATOM 1150 O O . ASP A 1 141 ? 13.052 -3.578 -23.091 1.00 83.69 141 ASP A O 1
ATOM 1154 N N . CYS A 1 142 ? 15.217 -4.090 -23.368 1.00 85.19 142 CYS A N 1
ATOM 1155 C CA . CYS A 1 142 ? 15.476 -4.342 -21.951 1.00 85.19 142 CYS A CA 1
ATOM 1156 C C . CYS A 1 142 ? 15.224 -3.091 -21.099 1.00 85.19 142 CYS A C 1
ATOM 1158 O O . CYS A 1 142 ? 14.452 -3.116 -20.135 1.00 85.19 142 CYS A O 1
ATOM 1160 N N . LEU A 1 143 ? 15.816 -1.962 -21.496 1.00 82.12 143 LEU A N 1
ATOM 1161 C CA . LEU A 1 143 ? 15.694 -0.692 -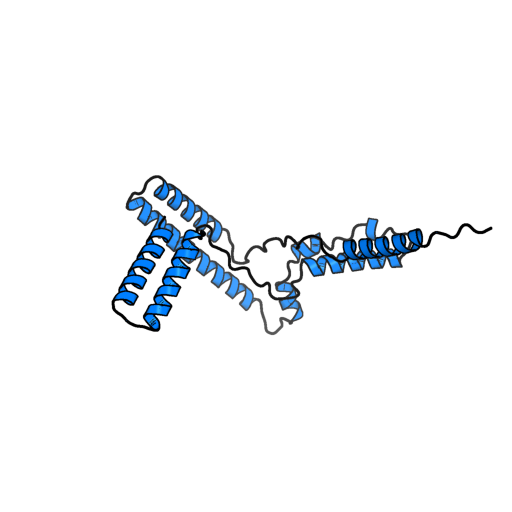20.781 1.00 82.12 143 LEU A CA 1
ATOM 1162 C C . LEU A 1 143 ? 14.261 -0.152 -20.810 1.00 82.12 143 LEU A C 1
ATOM 1164 O O . LEU A 1 143 ? 13.754 0.307 -19.781 1.00 82.12 143 LEU A O 1
ATOM 1168 N N . ASN A 1 144 ? 13.586 -0.246 -21.957 1.00 81.19 144 ASN A N 1
ATOM 1169 C CA . ASN A 1 144 ? 12.189 0.150 -22.096 1.00 81.19 144 ASN A CA 1
ATOM 1170 C C . ASN A 1 144 ? 11.284 -0.734 -21.235 1.00 81.19 144 ASN A C 1
ATOM 1172 O O . ASN A 1 144 ? 10.484 -0.211 -20.460 1.00 81.19 144 ASN A O 1
ATOM 1176 N N . ASN A 1 145 ? 11.457 -2.057 -21.266 1.00 81.00 145 ASN A N 1
ATOM 1177 C CA . ASN A 1 145 ? 10.695 -2.970 -20.415 1.00 81.00 145 ASN A CA 1
ATOM 1178 C C . ASN A 1 145 ? 10.939 -2.704 -18.924 1.00 81.00 145 ASN A C 1
ATOM 1180 O O . ASN A 1 145 ? 9.990 -2.679 -18.133 1.00 81.00 145 ASN A O 1
ATOM 1184 N N . ALA A 1 146 ? 12.179 -2.448 -18.513 1.00 78.62 146 ALA A N 1
ATOM 1185 C CA . ALA A 1 146 ? 12.487 -2.075 -17.137 1.00 78.62 146 ALA A CA 1
ATOM 1186 C C . ALA A 1 146 ? 11.802 -0.755 -16.740 1.00 78.62 146 ALA A C 1
ATOM 1188 O O . ALA A 1 146 ? 11.217 -0.658 -15.653 1.00 78.62 146 ALA A O 1
ATOM 1189 N N . ALA A 1 147 ? 11.814 0.245 -17.626 1.00 73.25 147 ALA A N 1
ATOM 1190 C CA . ALA A 1 147 ? 11.184 1.544 -17.405 1.00 73.25 147 ALA A CA 1
ATOM 1191 C C . ALA A 1 147 ? 9.656 1.429 -17.280 1.00 73.25 147 ALA A C 1
ATOM 1193 O O . ALA A 1 147 ? 9.086 1.933 -16.310 1.00 73.25 147 ALA A O 1
ATOM 1194 N N . GLU A 1 148 ? 8.999 0.702 -18.188 1.00 76.94 148 GLU A N 1
ATOM 1195 C CA . GLU A 1 148 ? 7.549 0.454 -18.173 1.00 76.94 148 GLU A CA 1
ATOM 1196 C C . GLU A 1 148 ? 7.070 -0.199 -16.872 1.00 76.94 148 GLU A C 1
ATOM 1198 O O . GLU A 1 148 ? 6.001 0.122 -16.344 1.00 76.94 148 GLU A O 1
ATOM 1203 N N . ASN A 1 149 ? 7.879 -1.103 -16.319 1.00 71.31 149 ASN A N 1
ATOM 1204 C CA . ASN A 1 149 ? 7.515 -1.862 -15.128 1.00 71.31 149 ASN A CA 1
ATOM 1205 C C . ASN A 1 149 ? 7.767 -1.115 -13.809 1.00 71.31 149 ASN A C 1
ATOM 1207 O O . ASN A 1 149 ? 7.164 -1.457 -12.785 1.00 71.31 149 ASN A O 1
ATOM 1211 N N . THR A 1 150 ? 8.641 -0.106 -13.798 1.00 67.38 150 THR A N 1
ATOM 1212 C CA . THR A 1 150 ? 9.146 0.501 -12.549 1.00 67.38 150 THR A CA 1
ATOM 1213 C C . THR A 1 150 ? 8.895 1.999 -12.432 1.00 67.38 150 THR A C 1
ATOM 1215 O O . THR A 1 150 ? 8.836 2.517 -11.310 1.00 67.38 150 THR A O 1
ATOM 1218 N N . ILE A 1 151 ? 8.673 2.694 -13.552 1.00 72.44 151 ILE A N 1
ATOM 1219 C CA . ILE A 1 151 ? 8.376 4.124 -13.598 1.00 72.44 151 ILE A CA 1
ATOM 1220 C C . ILE A 1 151 ? 6.863 4.305 -13.787 1.00 72.44 151 ILE A C 1
ATOM 1222 O O . ILE A 1 151 ? 6.313 3.999 -14.844 1.00 72.44 151 ILE A O 1
ATOM 1226 N N . PRO A 1 152 ? 6.133 4.822 -12.781 1.00 60.97 152 PRO A N 1
ATOM 1227 C CA . PRO A 1 152 ? 4.694 4.996 -12.911 1.00 60.97 152 PRO A CA 1
ATOM 1228 C C . PRO A 1 152 ? 4.363 6.090 -13.937 1.00 60.97 152 PRO A C 1
ATOM 1230 O O . PRO A 1 152 ? 4.498 7.276 -13.640 1.00 60.97 152 PRO A O 1
ATOM 1233 N N . LYS A 1 153 ? 3.827 5.703 -15.102 1.00 60.34 153 LYS A N 1
ATOM 1234 C CA . LYS A 1 153 ? 3.290 6.632 -16.121 1.00 60.34 153 LYS A CA 1
ATOM 1235 C C . LYS A 1 153 ? 2.119 7.487 -15.626 1.00 60.34 153 LYS A C 1
ATOM 1237 O O . LYS A 1 153 ? 1.799 8.523 -16.195 1.00 60.34 153 LYS A O 1
ATOM 1242 N N . CYS A 1 154 ? 1.450 7.046 -14.563 1.00 50.44 154 CYS A N 1
ATOM 1243 C CA . CYS A 1 154 ? 0.329 7.732 -13.933 1.00 50.44 154 CYS A CA 1
ATOM 1244 C C . CYS A 1 154 ? 0.384 7.558 -12.412 1.00 50.44 154 CYS A C 1
ATOM 1246 O O . CYS A 1 154 ? 0.923 6.577 -11.894 1.00 50.44 154 CYS A O 1
ATOM 1248 N N . SER A 1 155 ? -0.244 8.478 -11.670 1.00 51.38 155 SER A N 1
ATOM 1249 C CA . SER A 1 155 ? -0.431 8.298 -10.227 1.00 51.38 155 SER A CA 1
ATOM 1250 C C . SER A 1 155 ? -1.220 7.004 -9.984 1.00 51.38 155 SER A C 1
ATOM 1252 O O . SER A 1 155 ? -2.345 6.884 -10.484 1.00 51.38 155 SER A O 1
ATOM 1254 N N . PRO A 1 156 ? -0.680 6.018 -9.241 1.00 51.75 156 PRO A N 1
ATOM 1255 C CA . PRO A 1 156 ? -1.376 4.760 -9.052 1.00 51.75 156 PRO A CA 1
ATOM 1256 C C . PRO A 1 156 ? -2.693 5.048 -8.337 1.00 51.75 156 PRO A C 1
ATOM 1258 O O . PRO A 1 156 ? -2.706 5.604 -7.234 1.00 51.75 156 PRO A O 1
ATOM 1261 N N . ARG A 1 157 ? -3.822 4.659 -8.947 1.00 49.97 157 ARG A N 1
ATOM 1262 C CA . ARG A 1 157 ? -5.118 4.630 -8.259 1.00 49.97 157 ARG A CA 1
ATOM 1263 C C . ARG A 1 157 ? -5.007 3.598 -7.144 1.00 49.97 157 ARG A C 1
ATOM 1265 O O . ARG A 1 157 ? -5.298 2.420 -7.335 1.00 49.97 157 ARG A O 1
ATOM 1272 N N . LEU A 1 158 ? -4.538 4.030 -5.973 1.00 46.91 158 LEU A N 1
ATOM 1273 C CA . LEU A 1 158 ? -4.388 3.178 -4.803 1.00 46.91 158 LEU A CA 1
ATOM 1274 C C . LEU A 1 158 ? -5.750 2.541 -4.513 1.00 46.91 158 LEU A C 1
ATOM 1276 O O . LEU A 1 158 ? -6.658 3.207 -4.003 1.00 46.91 158 LEU A O 1
ATOM 1280 N N . ARG A 1 159 ? -5.907 1.242 -4.811 1.00 51.94 159 ARG A N 1
ATOM 1281 C CA . ARG A 1 159 ? -7.056 0.477 -4.316 1.00 51.94 159 ARG A CA 1
ATOM 1282 C C . ARG A 1 159 ? -7.080 0.680 -2.805 1.00 51.94 159 ARG A C 1
ATOM 1284 O O . ARG A 1 159 ? -6.125 0.331 -2.107 1.00 51.94 159 ARG A O 1
ATOM 1291 N N . LYS A 1 160 ? -8.154 1.290 -2.291 1.00 48.44 160 LYS A N 1
ATOM 1292 C CA . LYS A 1 160 ? -8.337 1.479 -0.848 1.00 48.44 160 LYS A CA 1
ATOM 1293 C C . LYS A 1 160 ? -8.184 0.112 -0.191 1.00 48.44 160 LYS A C 1
ATOM 1295 O O . LYS A 1 160 ? -8.987 -0.784 -0.442 1.00 48.44 160 LYS A O 1
ATOM 1300 N N . PHE A 1 161 ? -7.151 -0.043 0.635 1.00 44.84 161 PHE A N 1
ATOM 1301 C CA . PHE A 1 161 ? -6.939 -1.249 1.428 1.00 44.84 161 PHE A CA 1
ATOM 1302 C C . PHE A 1 161 ? -8.235 -1.559 2.183 1.00 44.84 161 PHE A C 1
ATOM 1304 O O . PHE A 1 161 ? -8.630 -0.809 3.085 1.00 44.84 161 PHE A O 1
ATOM 1311 N N . ARG A 1 162 ? -8.908 -2.661 1.832 1.00 54.19 162 ARG A N 1
ATOM 1312 C CA . ARG A 1 162 ? -9.940 -3.210 2.709 1.00 54.19 162 ARG A CA 1
ATOM 1313 C C . ARG A 1 162 ? -9.208 -3.675 3.958 1.00 54.19 162 ARG A C 1
ATOM 1315 O O . ARG A 1 162 ? -8.254 -4.446 3.890 1.00 54.19 162 ARG A O 1
ATOM 1322 N N . ARG A 1 163 ? -9.572 -3.095 5.100 1.00 53.81 163 ARG A N 1
ATOM 1323 C CA . ARG A 1 163 ? -8.968 -3.479 6.375 1.00 53.81 163 ARG A CA 1
ATOM 1324 C C . ARG A 1 163 ? -9.241 -4.981 6.595 1.00 53.81 163 ARG A C 1
ATOM 1326 O O . ARG A 1 163 ? -10.347 -5.395 6.282 1.00 53.81 163 ARG A O 1
ATOM 1333 N N . PRO A 1 164 ? -8.311 -5.784 7.146 1.00 52.22 164 PRO A N 1
ATOM 1334 C CA . PRO A 1 164 ? -8.484 -7.243 7.266 1.00 52.22 164 PRO A CA 1
ATOM 1335 C C . PRO A 1 164 ? -9.726 -7.707 8.047 1.00 52.22 164 PRO A C 1
ATOM 1337 O O . PRO A 1 164 ? -10.177 -8.826 7.878 1.00 52.22 164 PRO A O 1
ATOM 1340 N N . TRP A 1 165 ? -10.289 -6.840 8.890 1.00 61.94 165 TRP A N 1
ATOM 1341 C CA . TRP A 1 165 ? -11.523 -7.068 9.651 1.00 61.94 165 TRP A CA 1
ATOM 1342 C C . TRP A 1 165 ? -12.798 -6.629 8.905 1.00 61.94 165 TRP A C 1
ATOM 1344 O O . TRP A 1 165 ? -13.898 -6.704 9.437 1.00 61.94 165 TRP A O 1
ATOM 1354 N N . TRP A 1 166 ? -12.665 -6.106 7.684 1.00 62.34 166 TRP A N 1
ATOM 1355 C CA . TRP A 1 166 ? -13.773 -5.633 6.861 1.00 62.34 166 TRP A CA 1
ATOM 1356 C C . TRP A 1 166 ? -14.321 -6.779 6.004 1.00 62.34 166 TRP A C 1
ATOM 1358 O O . TRP A 1 166 ? -13.910 -6.959 4.856 1.00 62.34 166 TRP A O 1
ATOM 1368 N N . ASN A 1 167 ? -15.252 -7.547 6.568 1.00 77.62 167 ASN A N 1
ATOM 1369 C CA . ASN A 1 167 ? -15.945 -8.644 5.887 1.00 77.62 167 ASN A CA 1
ATOM 1370 C C . ASN A 1 167 ? -17.199 -8.164 5.118 1.00 77.62 167 ASN A C 1
ATOM 1372 O O . ASN A 1 167 ? -17.553 -6.979 5.139 1.00 77.62 167 ASN A O 1
ATOM 1376 N N . VAL A 1 168 ? -17.842 -9.077 4.380 1.00 81.31 168 VAL A N 1
ATOM 1377 C CA . VAL A 1 168 ? -19.064 -8.802 3.597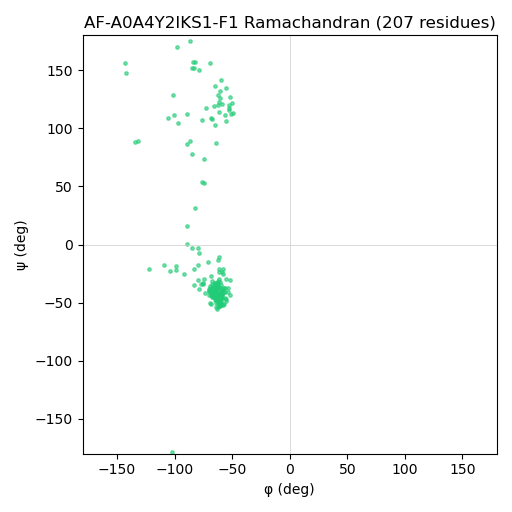 1.00 81.31 168 VAL A CA 1
ATOM 1378 C C . VAL A 1 168 ? -20.187 -8.287 4.509 1.00 81.31 168 VAL A C 1
ATOM 1380 O O . VAL A 1 168 ? -20.719 -7.211 4.254 1.00 81.31 168 VAL A O 1
ATOM 1383 N N . ALA A 1 169 ? -20.386 -8.901 5.678 1.00 84.38 169 ALA A N 1
ATOM 1384 C CA . ALA A 1 169 ? -21.348 -8.438 6.683 1.00 84.38 169 ALA A CA 1
ATOM 1385 C C . ALA A 1 169 ? -21.111 -6.983 7.157 1.00 84.38 169 ALA A C 1
ATOM 1387 O O . ALA A 1 169 ? -22.052 -6.199 7.298 1.00 84.38 169 ALA A O 1
ATOM 1388 N N . CYS A 1 170 ? -19.856 -6.563 7.366 1.00 83.31 170 CYS A N 1
ATOM 1389 C CA . CYS A 1 170 ? -19.510 -5.171 7.695 1.00 83.31 170 CYS A CA 1
ATOM 1390 C C . CYS A 1 170 ? -19.823 -4.193 6.550 1.00 83.31 170 CYS A C 1
ATOM 1392 O O . CYS A 1 170 ? -20.138 -3.026 6.795 1.00 83.31 170 CYS A O 1
ATOM 1394 N N . ARG A 1 171 ? -19.698 -4.645 5.297 1.00 84.19 171 ARG A N 1
ATOM 1395 C CA . ARG A 1 171 ? -20.029 -3.852 4.107 1.00 84.19 171 ARG A CA 1
ATOM 1396 C C . ARG A 1 171 ? -21.533 -3.632 4.003 1.00 84.19 171 ARG A C 1
ATOM 1398 O O . ARG A 1 171 ? -21.948 -2.484 3.853 1.00 84.19 171 ARG A O 1
ATOM 1405 N N . ASP A 1 172 ? -22.305 -4.702 4.108 1.00 89.19 172 ASP A N 1
ATOM 1406 C CA . ASP A 1 172 ? -23.742 -4.676 3.840 1.00 89.19 172 ASP A CA 1
ATOM 1407 C C . ASP A 1 172 ? -24.489 -3.971 4.969 1.00 89.19 172 ASP A C 1
ATOM 1409 O O . ASP A 1 172 ? -25.273 -3.063 4.712 1.00 89.19 172 ASP A O 1
ATOM 1413 N N . SER A 1 173 ? -24.103 -4.229 6.223 1.00 91.44 173 SER A N 1
ATOM 1414 C CA . SER A 1 173 ? -24.638 -3.495 7.378 1.00 91.44 173 SER A CA 1
ATOM 1415 C C . SER A 1 173 ? -24.400 -1.982 7.302 1.00 91.44 173 SER A C 1
ATOM 1417 O O . SER A 1 173 ? -25.267 -1.195 7.676 1.00 91.44 173 SER A O 1
ATOM 1419 N N . ARG A 1 174 ? -23.246 -1.539 6.782 1.00 90.06 174 ARG A N 1
ATOM 1420 C CA . ARG A 1 174 ? -22.965 -0.110 6.574 1.00 90.06 174 ARG A CA 1
ATOM 1421 C C . ARG A 1 174 ? -23.706 0.471 5.371 1.00 90.06 174 ARG A C 1
ATOM 1423 O O . ARG A 1 174 ? -24.041 1.655 5.397 1.00 90.06 174 ARG A O 1
ATOM 1430 N N . ARG A 1 175 ? -23.906 -0.313 4.309 1.00 92.62 175 ARG A N 1
ATOM 1431 C CA . ARG A 1 175 ? -24.715 0.099 3.154 1.00 92.62 175 ARG A CA 1
ATOM 1432 C C . ARG A 1 175 ? -26.155 0.341 3.602 1.00 92.62 175 ARG A C 1
ATOM 1434 O O . ARG A 1 175 ? -26.691 1.397 3.286 1.00 92.62 175 ARG A O 1
ATOM 1441 N N . GLU A 1 176 ? -26.701 -0.557 4.414 1.00 92.06 176 GLU A N 1
ATOM 1442 C CA . GLU A 1 176 ? -28.059 -0.453 4.946 1.00 92.06 176 GLU A CA 1
ATOM 1443 C C . GLU A 1 176 ? -28.212 0.696 5.954 1.00 92.06 176 GLU A C 1
ATOM 1445 O O . GLU A 1 176 ? -29.122 1.509 5.820 1.00 92.06 176 GLU A O 1
ATOM 1450 N N . GLU A 1 177 ? -27.251 0.876 6.875 1.00 94.7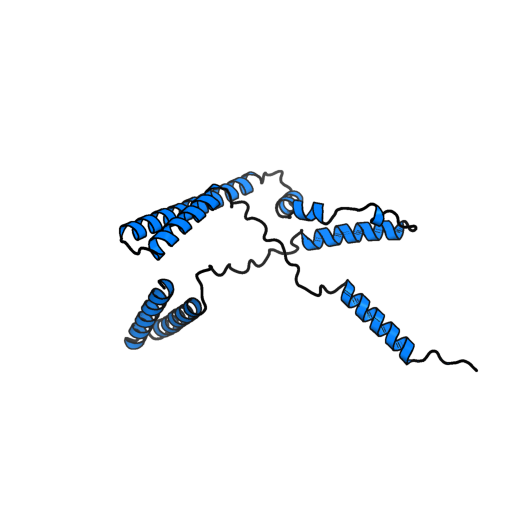5 177 GLU A N 1
ATOM 1451 C CA . GLU A 1 177 ? -27.194 2.063 7.752 1.00 94.75 177 GLU A CA 1
ATOM 1452 C C . GLU A 1 177 ? -27.265 3.364 6.931 1.00 94.75 177 GLU A C 1
ATOM 1454 O O . GLU A 1 177 ? -27.978 4.300 7.291 1.00 94.75 177 GLU A O 1
ATOM 1459 N N . LYS A 1 178 ? -26.532 3.427 5.811 1.00 94.44 178 LYS A N 1
ATOM 1460 C CA . LYS A 1 178 ? -26.463 4.621 4.961 1.00 94.44 178 LYS A CA 1
ATOM 1461 C C . LYS A 1 178 ? -27.711 4.799 4.091 1.00 94.44 178 LYS A C 1
ATOM 1463 O O . LYS A 1 178 ? -28.115 5.936 3.866 1.00 94.44 178 LYS A O 1
ATOM 1468 N N . ARG A 1 179 ? -28.328 3.704 3.636 1.00 96.19 179 ARG A N 1
ATOM 1469 C CA . ARG A 1 179 ? -29.615 3.708 2.928 1.00 96.19 179 ARG A CA 1
ATOM 1470 C C . ARG A 1 179 ? -30.712 4.283 3.823 1.00 96.19 179 ARG A C 1
ATOM 1472 O O . ARG A 1 179 ? -31.348 5.256 3.433 1.00 96.19 179 ARG A O 1
ATOM 1479 N N . LEU A 1 180 ? -30.860 3.757 5.038 1.00 95.06 180 LEU A N 1
ATOM 1480 C CA . LEU A 1 180 ? -31.875 4.206 5.996 1.00 95.06 180 LEU A CA 1
ATOM 1481 C C . LEU A 1 180 ? -31.610 5.625 6.508 1.00 95.06 180 LEU A C 1
ATOM 1483 O O . LEU A 1 180 ? -32.549 6.394 6.683 1.00 95.06 180 LEU A O 1
ATOM 1487 N N . TRP A 1 181 ? -30.341 6.021 6.658 1.00 93.94 181 TRP A N 1
ATOM 1488 C CA . TRP A 1 181 ? -29.997 7.423 6.910 1.00 93.94 181 TRP A CA 1
ATOM 1489 C C . TRP A 1 181 ? -30.468 8.343 5.782 1.00 93.94 181 TRP A C 1
ATOM 1491 O O . TRP A 1 181 ? -31.020 9.403 6.050 1.00 93.94 181 TRP A O 1
ATOM 1501 N N . ASN A 1 182 ? -30.261 7.952 4.522 1.00 95.38 182 ASN A N 1
ATOM 1502 C CA . ASN A 1 182 ? -30.683 8.762 3.382 1.00 95.38 182 ASN A CA 1
ATOM 1503 C C . ASN A 1 182 ? -32.210 8.876 3.291 1.00 95.38 182 ASN A C 1
ATOM 1505 O O . ASN A 1 182 ? -32.693 9.950 2.941 1.00 95.38 182 ASN A O 1
ATOM 1509 N N . ILE A 1 183 ? -32.941 7.804 3.617 1.00 94.81 183 ILE A N 1
ATOM 1510 C CA . ILE A 1 183 ? -34.409 7.804 3.685 1.00 94.81 183 ILE A CA 1
ATOM 1511 C C . ILE A 1 183 ? -34.875 8.748 4.794 1.00 94.81 183 ILE A C 1
ATOM 1513 O O . ILE A 1 183 ? -35.603 9.687 4.504 1.00 94.81 183 ILE A O 1
ATOM 1517 N N . PHE A 1 184 ? -34.377 8.584 6.024 1.00 95.88 184 PHE A N 1
ATOM 1518 C CA . PHE A 1 184 ? -34.716 9.470 7.144 1.00 95.88 184 PHE A CA 1
ATOM 1519 C C . PHE A 1 184 ? -34.359 10.937 6.869 1.00 95.88 184 PHE A C 1
ATOM 1521 O O . PHE A 1 184 ? -35.140 11.831 7.166 1.00 95.88 184 PHE A O 1
ATOM 1528 N N . ARG A 1 185 ? -33.199 11.201 6.255 1.00 94.81 185 ARG A N 1
ATOM 1529 C CA . ARG A 1 185 ? -32.771 12.564 5.907 1.00 94.81 185 ARG A CA 1
ATOM 1530 C C . ARG A 1 185 ? -33.706 13.229 4.893 1.00 94.81 185 ARG A C 1
ATOM 1532 O O . ARG A 1 185 ? -33.827 14.445 4.915 1.00 94.81 185 ARG A O 1
ATOM 1539 N N . ARG A 1 186 ? -34.302 12.456 3.978 1.00 95.19 186 ARG A N 1
ATOM 1540 C CA . ARG A 1 186 ? -35.282 12.957 3.000 1.00 95.19 186 ARG A CA 1
ATOM 1541 C C . ARG A 1 186 ? -36.689 13.044 3.593 1.00 95.19 186 ARG A C 1
ATOM 1543 O O . ARG A 1 186 ? -37.413 13.969 3.262 1.00 95.19 186 ARG A O 1
ATOM 1550 N N . TYR A 1 187 ? -37.039 12.106 4.470 1.00 94.94 187 TYR A N 1
ATOM 1551 C CA . TYR A 1 187 ? -38.364 11.959 5.067 1.00 94.94 187 TYR A CA 1
ATOM 1552 C C . TYR A 1 187 ? -38.235 11.731 6.584 1.00 94.94 187 TYR A C 1
ATOM 1554 O O . TYR A 1 187 ? -38.150 10.576 7.026 1.00 94.94 187 TYR A O 1
ATOM 1562 N N . PRO A 1 188 ? -38.196 12.809 7.394 1.00 94.38 188 PRO A N 1
ATOM 1563 C CA . PRO A 1 188 ? -37.905 12.752 8.830 1.00 94.38 188 PRO A CA 1
ATOM 1564 C C . PRO A 1 188 ? -39.066 12.241 9.699 1.00 94.38 188 PRO A C 1
ATOM 1566 O O . PRO A 1 188 ? -39.467 12.886 10.662 1.00 94.38 188 PRO A O 1
ATOM 1569 N N . THR A 1 189 ? -39.615 11.069 9.387 1.00 96.44 189 THR A N 1
ATOM 1570 C CA . THR A 1 189 ? -40.677 10.449 10.192 1.00 96.44 189 THR A CA 1
ATOM 1571 C C . THR A 1 189 ? -40.101 9.666 11.374 1.00 96.44 189 THR A C 1
ATOM 1573 O O . THR A 1 189 ? -38.950 9.207 11.354 1.00 96.44 189 THR A O 1
ATOM 1576 N N . THR A 1 190 ? -40.917 9.471 12.412 1.00 95.50 190 THR A N 1
ATOM 1577 C CA . THR A 1 190 ? -40.551 8.704 13.612 1.00 95.50 190 THR A CA 1
ATOM 1578 C C . THR A 1 190 ? -40.155 7.267 13.266 1.00 95.50 190 THR A C 1
ATOM 1580 O O . THR A 1 190 ? -39.149 6.761 13.765 1.00 95.50 190 THR A O 1
ATOM 1583 N N . GLU A 1 191 ? -40.881 6.630 12.347 1.00 96.69 191 GLU A N 1
ATOM 1584 C CA . GLU A 1 191 ? -40.586 5.279 11.864 1.00 96.69 191 GLU A CA 1
ATOM 1585 C C . GLU A 1 191 ? -39.217 5.198 11.170 1.00 96.69 191 GLU A C 1
ATOM 1587 O O . GLU A 1 191 ? -38.382 4.358 11.524 1.00 96.69 191 GLU A O 1
ATOM 1592 N N . ASN A 1 192 ? -38.922 6.139 10.266 1.00 95.25 192 ASN A N 1
ATOM 1593 C CA . ASN A 1 192 ? -37.633 6.209 9.575 1.00 95.25 192 ASN A CA 1
ATOM 1594 C C . ASN A 1 192 ? -36.472 6.464 10.546 1.00 95.25 192 ASN A C 1
ATOM 1596 O O . ASN A 1 192 ? -35.385 5.891 10.398 1.00 95.25 192 ASN A O 1
ATOM 1600 N N . HIS A 1 193 ? -36.696 7.285 11.576 1.00 94.56 193 HIS A N 1
ATOM 1601 C CA . HIS A 1 193 ? -35.708 7.531 12.623 1.00 94.56 193 HIS A CA 1
ATOM 1602 C C . HIS A 1 193 ? -35.404 6.256 13.424 1.00 94.56 193 HIS A C 1
ATOM 1604 O O . HIS A 1 193 ? -34.232 5.926 13.647 1.00 94.56 193 HIS A O 1
ATOM 1610 N N . VAL A 1 194 ? -36.438 5.501 13.812 1.00 96.38 194 VAL A N 1
ATOM 1611 C CA . VAL A 1 194 ? -36.302 4.223 14.527 1.00 96.38 194 VAL A CA 1
ATOM 1612 C C . VAL A 1 194 ? -35.595 3.180 13.656 1.00 96.38 194 VAL A C 1
ATOM 1614 O O . VAL A 1 194 ? -34.653 2.533 14.127 1.00 96.38 194 VAL A O 1
ATOM 1617 N N . ALA A 1 195 ? -35.964 3.055 12.379 1.00 95.06 195 ALA A N 1
ATOM 1618 C CA . ALA A 1 195 ? -35.332 2.136 11.432 1.00 95.06 195 ALA A CA 1
ATOM 1619 C C . ALA A 1 195 ? -33.832 2.437 11.250 1.00 95.06 195 ALA A C 1
ATOM 1621 O O . ALA A 1 195 ? -32.987 1.544 11.388 1.00 95.06 195 ALA A O 1
ATOM 1622 N N . PHE A 1 196 ? -33.466 3.710 11.053 1.00 96.56 196 PHE A N 1
ATOM 1623 C CA . PHE A 1 196 ? -32.064 4.135 10.999 1.00 96.56 196 PHE A CA 1
ATOM 1624 C C . PHE A 1 196 ? -31.310 3.815 12.299 1.00 96.56 196 PHE A C 1
ATOM 1626 O O . PHE A 1 196 ? -30.190 3.293 12.256 1.00 96.56 196 PHE A O 1
ATOM 1633 N N . LYS A 1 197 ? -31.902 4.087 13.470 1.00 96.94 197 LYS A N 1
ATOM 1634 C CA . LYS A 1 197 ? -31.281 3.793 14.774 1.00 96.94 197 LYS A CA 1
ATOM 1635 C C . LYS A 1 197 ? -31.035 2.293 14.958 1.00 96.94 197 LYS A C 1
ATOM 1637 O O . LYS A 1 197 ? -29.937 1.923 15.389 1.00 96.94 197 LYS A O 1
ATOM 1642 N N . ARG A 1 198 ? -31.992 1.438 14.574 1.00 95.50 198 ARG A N 1
ATOM 1643 C CA . ARG A 1 198 ? -31.857 -0.032 14.588 1.00 95.50 198 ARG A CA 1
ATOM 1644 C C . ARG A 1 198 ? -30.710 -0.498 13.685 1.00 95.50 198 ARG A C 1
ATOM 1646 O O . ARG A 1 198 ? -29.814 -1.204 14.151 1.00 95.50 198 ARG A O 1
ATOM 1653 N N . ALA A 1 199 ? -30.654 -0.027 12.440 1.00 93.19 199 ALA A N 1
ATOM 1654 C CA . ALA A 1 199 ? -29.583 -0.382 11.505 1.00 93.19 199 ALA A CA 1
ATOM 1655 C C . ALA A 1 199 ? -28.200 0.114 11.959 1.00 93.19 199 ALA A C 1
ATOM 1657 O O . ALA A 1 199 ? -27.203 -0.607 11.869 1.00 93.19 199 ALA A O 1
ATOM 1658 N N . LYS A 1 200 ? -28.129 1.316 12.541 1.00 93.06 200 LYS A N 1
ATOM 1659 C CA . LYS A 1 200 ? -26.902 1.861 13.138 1.00 93.06 200 LYS A CA 1
ATOM 1660 C C . LYS A 1 200 ? -26.417 1.024 14.324 1.00 93.06 200 LYS A C 1
ATOM 1662 O O . LYS A 1 200 ? -25.208 0.822 14.479 1.00 93.06 200 LYS A O 1
ATOM 1667 N N . ALA A 1 201 ? -27.327 0.522 15.159 1.00 92.38 201 ALA A N 1
ATOM 1668 C CA . ALA A 1 201 ? -26.999 -0.388 16.256 1.00 92.38 201 ALA A CA 1
ATOM 1669 C C . ALA A 1 201 ? -26.492 -1.747 15.737 1.00 92.38 201 ALA A C 1
ATOM 1671 O O . ALA A 1 201 ? -25.440 -2.218 16.181 1.00 92.38 201 ALA A O 1
ATOM 1672 N N . LEU A 1 202 ? -27.158 -2.323 14.732 1.00 92.25 202 LEU A N 1
ATOM 1673 C CA . LEU A 1 202 ? -26.751 -3.571 14.082 1.00 92.25 202 LEU A CA 1
ATOM 1674 C C . LEU A 1 202 ? -25.353 -3.463 13.454 1.00 92.25 202 LEU A C 1
ATOM 1676 O O . LEU A 1 202 ? -24.477 -4.287 13.726 1.00 92.25 202 LEU A O 1
ATOM 1680 N N . ALA A 1 203 ? -25.094 -2.400 12.690 1.00 89.88 203 ALA A N 1
ATOM 1681 C CA . ALA A 1 203 ? -23.794 -2.165 12.070 1.00 89.88 203 ALA A CA 1
ATOM 1682 C C . ALA A 1 203 ? -22.672 -1.983 13.108 1.00 89.88 203 ALA A C 1
ATOM 1684 O O . ALA A 1 203 ? -21.520 -2.340 12.848 1.00 89.88 203 ALA A O 1
ATOM 1685 N N . ARG A 1 204 ? -22.974 -1.432 14.295 1.00 87.31 204 ARG A N 1
ATOM 1686 C CA . ARG A 1 204 ? -22.028 -1.371 15.425 1.00 87.31 204 ARG A CA 1
ATOM 1687 C C . ARG A 1 204 ? -21.774 -2.752 16.031 1.00 87.31 204 ARG A C 1
ATOM 1689 O O . ARG A 1 204 ? -20.626 -3.033 16.361 1.00 87.31 204 ARG A O 1
ATOM 1696 N N . ARG A 1 205 ? -22.801 -3.600 16.156 1.00 88.31 205 ARG A N 1
ATOM 1697 C CA . ARG A 1 205 ? -22.690 -4.975 16.677 1.00 88.31 205 ARG A CA 1
ATOM 1698 C C . ARG A 1 205 ? -21.831 -5.853 15.765 1.00 88.31 205 ARG A C 1
ATOM 1700 O O . ARG A 1 205 ? -20.892 -6.476 16.243 1.00 88.31 205 ARG A O 1
ATOM 1707 N N . ILE A 1 206 ? -22.081 -5.818 14.455 1.00 85.56 206 ILE A N 1
ATOM 1708 C CA . ILE A 1 206 ? -21.324 -6.584 13.448 1.00 85.56 206 ILE A CA 1
ATOM 1709 C C . ILE A 1 206 ? -19.847 -6.171 13.415 1.00 85.56 206 ILE A C 1
ATOM 1711 O O . ILE A 1 206 ? -18.982 -7.021 13.277 1.00 85.56 206 ILE A O 1
ATOM 1715 N N . ARG A 1 207 ? -19.539 -4.881 13.612 1.00 79.50 207 ARG A N 1
ATOM 1716 C CA . ARG A 1 207 ? -18.153 -4.380 13.703 1.00 79.50 207 ARG A CA 1
ATOM 1717 C C . ARG A 1 207 ? -17.410 -4.789 14.983 1.00 79.50 207 ARG A C 1
ATOM 1719 O O . ARG A 1 207 ? -16.207 -4.545 15.065 1.00 79.50 207 ARG A O 1
ATOM 1726 N N . ARG A 1 208 ? -18.125 -5.276 16.004 1.00 78.25 208 ARG A N 1
ATOM 1727 C CA . ARG A 1 208 ? -17.562 -5.716 17.292 1.00 78.25 208 ARG A CA 1
ATOM 1728 C C . ARG A 1 208 ? -17.371 -7.236 17.376 1.00 78.25 208 ARG A C 1
ATOM 1730 O O . ARG A 1 208 ? -16.624 -7.651 18.254 1.00 78.25 208 ARG A O 1
ATOM 1737 N N . ARG A 1 209 ? -18.040 -8.015 16.515 1.00 66.06 209 ARG A N 1
ATOM 1738 C CA . ARG A 1 209 ? -17.740 -9.439 16.282 1.00 66.06 209 ARG A CA 1
ATOM 1739 C C . ARG A 1 209 ? -16.414 -9.568 15.536 1.00 66.06 209 ARG A C 1
ATOM 1741 O O . ARG A 1 209 ? -15.661 -10.501 15.872 1.00 66.06 209 ARG A O 1
#

Mean predicted aligned error: 18.2 Å

Solvent-accessible surface area (backbone atoms only — not comparable to full-atom values): 11956 Å² total; per-residue (Å²): 132,84,81,71,81,48,72,66,56,59,51,49,52,53,51,49,52,53,49,51,53,44,64,75,70,46,74,95,58,82,79,82,72,75,80,75,76,58,88,43,68,47,68,70,48,51,51,32,47,52,50,24,50,51,34,43,54,50,21,74,76,46,83,44,72,66,35,49,51,52,23,51,50,34,46,50,48,34,51,48,49,45,51,48,35,44,50,52,43,47,50,54,54,54,72,68,58,51,98,84,58,46,74,66,59,57,54,56,75,70,37,48,57,75,61,24,58,69,50,45,61,82,52,69,79,47,60,71,47,96,45,67,69,57,18,52,48,47,51,51,52,35,42,49,53,19,42,69,76,33,42,73,93,57,84,76,81,72,76,77,78,75,54,96,86,62,47,70,67,52,50,52,33,48,51,49,24,51,51,34,42,53,48,20,74,75,47,81,42,73,67,35,49,51,52,22,52,52,33,46,50,50,35,54,52,59,72,70,108

Radius of gyration: 28.86 Å; Cα contacts (8 Å, |Δi|>4): 112; chains: 1; bounding box: 68×54×96 Å

Nearest PDB structures (foldseek):
  6vr4-assembly2_B  TM=3.576E-01  e=4.742E+00  Cellulophaga phage phi14:2